Protein AF-A0AAN8X5I5-F1 (afdb_monomer)

Secondary structure (DSSP, 8-state):
--------EEEE-TT------------------------SSSSSSTTTGGGS----------PPP---PPPPPPTT-HHHHHHHHHHH-SEEEEEEE--STTSTTSEEEEEEE-BSS-TT---S--EE---TTSHHHHHHHH--EEEEEEEGGGSSHHHHTT--TTSTTS-EEEEEEEEEEPPTTSHHHHHHHHHHHHH-GGGGGS--

Radius of gyration: 23.52 Å; Cα contacts (8 Å, |Δi|>4): 278; chains: 1; bounding box: 62×66×48 Å

Organism: Halocaridina rubra (NCBI:txid373956)

Mean predicted aligned error: 13.43 Å

Sequence (208 aa):
MNKKEDIGYRILDPDSRPKGISMRMTGCHFAFICLLGTLCIAALAFTVYQSHLPHGGFCLRAVPPQVSWPDPPPHDQVAMMARYIVHTSDWASIATYSVSPRIEGFPFANILSLSDGPVEYSSGIPYMYLTPMDLTSHDLEKDPRVSLSLSEAQSDYCRKHNYDPMSPLCARVLLTGKIVKVEKDSEEEGFARNAVFSRHPEMKDWPA

Foldseek 3Di:
DDPPDFFKKWFDDPDDDDDDDDDDDDDDDDDDDDDDDDPDPPPPVPVPPPPDDPPPPPPPPPDPPDQDQDDADPVVPVVSNLQSQQAVDQKWWKWFQFPPPVRGRDTDIDMFGWFQAASVDGPSITIGGDDCPDRVNVRLVVPQWMKIKTWLVNPCVCVVVVHDRVDVVTPMDIDTGGMDGDDPPDPVSVRSCNRNCNSVVVVVVDDD

pLDDT: mean 79.35, std 24.26, range [28.84, 98.5]

InterPro domains:
  IPR012349 FMN-binding split barrel [G3DSA:2.30.110.10] (76-208)
  IPR055343 CREG-like, beta-barrel [PF13883] (73-207)

Nearest PDB structures (foldseek):
  1xhn-assembly2_C  TM=9.935E-01  e=3.498E-15  Homo sapiens
  2vpa-assembly1_A  TM=5.386E-01  e=2.537E-01  Deinococcus radiodurans
  2x1j-assembly1_A-2  TM=5.742E-01  e=4.649E-01  Deinococcus radiodurans
  2x1k-assembly1_A-2  TM=3.017E-01  e=2.537E-01  Deinococcus radiodurans
  6tek-assembly1_B  TM=3.319E-01  e=4.376E-01  Mycolicibacterium thermoresistibile

Solvent-accessible surface area (backbone atoms only — not comparable to full-atom values): 13204 Å² total; per-residue (Å²): 131,90,70,76,74,73,54,32,33,32,55,61,69,98,79,84,77,93,78,89,87,82,89,84,88,84,88,85,86,90,82,92,85,86,83,89,86,86,86,84,88,66,82,80,68,59,79,74,71,72,84,81,70,80,92,67,81,77,75,81,72,77,73,73,83,77,83,81,75,78,81,81,62,63,81,88,43,54,71,57,37,43,43,47,48,53,58,75,35,60,49,33,42,37,37,37,47,29,70,48,92,91,49,58,72,38,82,38,76,48,79,46,60,37,18,20,32,38,98,93,44,73,74,72,48,50,22,32,83,67,55,84,84,38,70,66,43,55,16,41,75,77,43,35,56,37,38,36,42,41,45,40,60,81,51,64,60,21,64,76,68,73,40,53,70,86,38,83,88,19,48,70,43,74,52,72,41,34,57,40,76,41,56,81,96,36,76,64,32,57,50,37,51,47,10,31,38,66,75,40,60,69,63,74,75,53,90,111

Structure (mmCIF, N/CA/C/O backbone):
data_AF-A0AAN8X5I5-F1
#
_entry.id   AF-A0AAN8X5I5-F1
#
loop_
_atom_site.group_PDB
_atom_site.id
_atom_site.type_symbol
_atom_site.label_atom_id
_atom_site.label_alt_id
_atom_site.label_comp_id
_atom_site.label_asym_id
_atom_site.label_entity_id
_atom_site.label_seq_id
_atom_site.pdbx_PDB_ins_code
_atom_site.Cartn_x
_atom_site.Cartn_y
_atom_site.Cartn_z
_atom_site.occupancy
_atom_site.B_iso_or_equiv
_atom_site.auth_seq_id
_atom_site.auth_comp_id
_atom_site.auth_asym_id
_atom_site.auth_atom_id
_atom_site.pdbx_PDB_model_num
ATOM 1 N N . MET A 1 1 ? -18.254 8.582 25.795 1.00 34.97 1 MET A N 1
ATOM 2 C CA . MET A 1 1 ? -18.145 7.198 25.288 1.00 34.97 1 MET A CA 1
ATOM 3 C C . MET A 1 1 ? -16.758 7.086 24.673 1.00 34.97 1 MET A C 1
ATOM 5 O O . MET A 1 1 ? -16.529 7.697 23.642 1.00 34.97 1 MET A O 1
ATOM 9 N N . ASN A 1 2 ? -15.803 6.480 25.384 1.00 32.34 2 ASN A N 1
ATOM 10 C CA . ASN A 1 2 ? -14.387 6.458 24.998 1.00 32.34 2 ASN A CA 1
ATOM 11 C C . ASN A 1 2 ? -14.185 5.563 23.766 1.00 32.34 2 ASN A C 1
ATOM 13 O O . ASN A 1 2 ? -14.076 4.348 23.914 1.00 32.34 2 ASN A O 1
ATOM 17 N N . LYS A 1 3 ? -14.134 6.147 22.565 1.00 38.03 3 LYS A N 1
ATOM 18 C CA . LYS A 1 3 ? -13.598 5.469 21.380 1.00 38.03 3 LYS A CA 1
ATOM 19 C C . LYS A 1 3 ? -12.077 5.604 21.432 1.00 38.03 3 LYS A C 1
ATOM 21 O O . LYS A 1 3 ? -11.529 6.629 21.065 1.00 38.03 3 LYS A O 1
ATOM 26 N N . LYS A 1 4 ? -11.406 4.602 21.999 1.00 37.62 4 LYS A N 1
ATOM 27 C CA . LYS A 1 4 ? -9.965 4.417 21.796 1.00 37.62 4 LYS A CA 1
ATOM 28 C C . LYS A 1 4 ? -9.802 3.635 20.497 1.00 37.62 4 LYS A C 1
ATOM 30 O O . LYS A 1 4 ? -10.167 2.462 20.459 1.00 37.62 4 LYS A O 1
ATOM 35 N N . GLU A 1 5 ? -9.301 4.309 19.475 1.00 46.75 5 GLU A N 1
ATOM 36 C CA . GLU A 1 5 ? -9.032 3.794 18.131 1.00 46.75 5 GLU A CA 1
ATOM 37 C C . GLU A 1 5 ? -8.191 2.518 18.095 1.00 46.75 5 GLU A C 1
ATOM 39 O O . GLU A 1 5 ? -7.436 2.229 19.028 1.00 46.75 5 GLU A O 1
ATOM 44 N N . ASP A 1 6 ? -8.306 1.790 16.985 1.00 44.16 6 ASP A N 1
ATOM 45 C CA . ASP A 1 6 ? -7.464 0.656 16.612 1.00 44.16 6 ASP A CA 1
ATOM 46 C C . ASP A 1 6 ? -6.516 1.128 15.505 1.00 44.16 6 ASP A C 1
ATOM 48 O O . ASP A 1 6 ? -6.961 1.479 14.412 1.00 44.16 6 ASP A O 1
ATOM 52 N N . ILE A 1 7 ? -5.218 1.191 15.794 1.00 48.22 7 ILE A N 1
ATOM 53 C CA . ILE A 1 7 ? -4.232 1.762 14.881 1.00 48.22 7 ILE A CA 1
ATOM 54 C C . ILE A 1 7 ? -3.444 0.646 14.224 1.00 48.22 7 ILE A C 1
ATOM 56 O O . ILE A 1 7 ? -2.884 -0.200 14.906 1.00 48.22 7 ILE A O 1
ATOM 60 N N . GLY A 1 8 ? -3.376 0.705 12.894 1.00 52.72 8 GLY A N 1
ATOM 61 C CA . GLY A 1 8 ? -2.591 -0.184 12.054 1.00 52.72 8 GLY A CA 1
ATOM 62 C C . GLY A 1 8 ? -3.384 -1.413 11.644 1.00 52.72 8 GLY A C 1
ATOM 63 O O . GLY A 1 8 ? -3.827 -2.200 12.470 1.00 52.72 8 GLY A O 1
ATOM 64 N N . TYR A 1 9 ? -3.545 -1.601 10.345 1.00 59.91 9 TYR A N 1
ATOM 65 C CA . TYR A 1 9 ? -3.921 -2.887 9.780 1.00 59.91 9 TYR A CA 1
ATOM 66 C C . TYR A 1 9 ? -2.785 -3.353 8.882 1.00 59.91 9 TYR A C 1
ATOM 68 O O . TYR A 1 9 ? -2.220 -2.534 8.158 1.00 59.91 9 TYR A O 1
ATOM 76 N N . ARG A 1 10 ? -2.454 -4.643 8.918 1.00 67.06 10 ARG A N 1
ATOM 77 C CA . ARG A 1 10 ? -1.440 -5.244 8.041 1.00 67.06 10 ARG A CA 1
ATOM 78 C C . ARG A 1 10 ? -1.972 -6.469 7.331 1.00 67.06 10 ARG A C 1
ATOM 80 O O . ARG A 1 10 ? -2.849 -7.155 7.856 1.00 67.06 10 ARG A O 1
ATOM 87 N N . ILE A 1 11 ? -1.382 -6.793 6.188 1.00 64.75 11 ILE A N 1
ATOM 88 C CA . ILE A 1 11 ? -1.577 -8.105 5.573 1.00 64.75 11 ILE A CA 1
ATOM 89 C C . ILE A 1 11 ? -0.647 -9.110 6.246 1.00 64.75 11 ILE A C 1
ATOM 91 O O . ILE A 1 11 ? 0.563 -8.899 6.303 1.00 64.75 11 ILE A O 1
ATOM 95 N N . LEU A 1 12 ? -1.206 -10.215 6.738 1.00 42.34 12 LEU A N 1
ATOM 96 C CA . LEU A 1 12 ? -0.398 -11.366 7.132 1.00 42.34 12 LEU A CA 1
ATOM 97 C C . LEU A 1 12 ? 0.060 -12.123 5.883 1.00 42.34 12 LEU A C 1
ATOM 99 O O . LEU A 1 12 ? -0.757 -12.734 5.193 1.00 42.34 12 LEU A O 1
ATOM 103 N N . ASP A 1 13 ? 1.366 -12.095 5.632 1.00 42.03 13 ASP A N 1
ATOM 104 C CA . ASP A 1 13 ? 2.043 -13.026 4.732 1.00 42.03 13 ASP A CA 1
ATOM 105 C C . ASP A 1 13 ? 2.379 -14.313 5.513 1.00 42.03 13 ASP A C 1
ATOM 107 O O . ASP A 1 13 ? 3.047 -14.228 6.551 1.00 42.03 13 ASP A O 1
ATOM 111 N N . PRO A 1 14 ? 1.922 -15.500 5.079 1.00 41.38 14 PRO A N 1
ATOM 112 C CA . PRO A 1 14 ? 2.216 -16.757 5.759 1.00 41.38 14 PRO A CA 1
ATOM 113 C C . PRO A 1 14 ? 3.701 -17.179 5.771 1.00 41.38 14 PRO A C 1
ATOM 115 O O . PRO A 1 14 ? 3.997 -18.145 6.473 1.00 41.38 14 PRO A O 1
ATOM 118 N N . ASP A 1 15 ? 4.626 -16.507 5.063 1.00 47.53 15 ASP A N 1
ATOM 119 C CA . ASP A 1 15 ? 5.980 -17.060 4.826 1.00 47.53 15 ASP A CA 1
ATOM 120 C C . ASP A 1 15 ? 7.195 -16.159 5.180 1.00 47.53 15 ASP A C 1
ATOM 122 O O . ASP A 1 15 ? 8.336 -16.451 4.808 1.00 47.53 15 ASP A O 1
ATOM 126 N N . SER A 1 16 ? 7.028 -15.062 5.931 1.00 43.56 16 SER A N 1
ATOM 127 C CA . SER A 1 16 ? 8.134 -14.102 6.144 1.00 43.56 16 SER A CA 1
ATOM 128 C C . SER A 1 16 ? 9.018 -14.381 7.385 1.00 43.56 16 SER A C 1
ATOM 130 O O . SER A 1 16 ? 8.584 -14.328 8.534 1.00 43.56 16 SER A O 1
ATOM 132 N N . ARG A 1 17 ? 10.321 -14.642 7.156 1.00 34.78 17 ARG A N 1
ATOM 133 C CA . ARG A 1 17 ? 11.405 -14.640 8.169 1.00 34.78 17 ARG A CA 1
ATOM 134 C C . ARG A 1 17 ? 12.327 -13.423 7.974 1.00 34.78 17 ARG A C 1
ATOM 136 O O . ARG A 1 17 ? 12.733 -13.175 6.838 1.00 34.78 17 ARG A O 1
ATOM 143 N N . PRO A 1 18 ? 12.739 -12.706 9.038 1.00 35.38 18 PRO A N 1
ATOM 144 C CA . PRO A 1 18 ? 13.529 -11.486 8.904 1.00 35.38 18 PRO A CA 1
ATOM 145 C C . PRO A 1 18 ? 15.023 -11.783 8.720 1.00 35.38 18 PRO A C 1
ATOM 147 O O . PRO A 1 18 ? 15.621 -12.562 9.466 1.00 35.38 18 PRO A O 1
ATOM 150 N N . LYS A 1 19 ? 15.653 -11.111 7.753 1.00 39.62 19 LYS A N 1
ATOM 151 C CA . LYS A 1 19 ? 17.113 -10.974 7.670 1.00 39.62 19 LYS A CA 1
ATOM 152 C C . LYS A 1 19 ? 17.459 -9.499 7.510 1.00 39.62 19 LYS A C 1
ATOM 154 O O . LYS A 1 19 ? 17.034 -8.866 6.551 1.00 39.62 19 LYS A O 1
ATOM 159 N N . GLY A 1 20 ? 18.203 -8.976 8.482 1.00 34.09 20 GLY A N 1
ATOM 160 C CA . GLY A 1 20 ? 18.834 -7.662 8.410 1.00 34.09 20 GLY A CA 1
ATOM 161 C C . GLY A 1 20 ? 20.138 -7.693 7.613 1.00 34.09 20 GLY A C 1
ATOM 162 O O . GLY A 1 20 ? 20.550 -8.766 7.177 1.00 34.09 20 GLY A O 1
ATOM 163 N N . ILE A 1 21 ? 20.737 -6.501 7.474 1.00 35.62 21 ILE A N 1
ATOM 164 C CA . ILE A 1 21 ? 22.052 -6.085 6.915 1.00 35.62 21 ILE A CA 1
ATOM 165 C C . ILE A 1 21 ? 21.757 -4.832 6.064 1.00 35.62 21 ILE A C 1
ATOM 167 O O . ILE A 1 21 ? 20.734 -4.797 5.396 1.00 35.62 21 ILE A O 1
ATOM 171 N N . SER A 1 22 ? 22.562 -3.779 5.924 1.00 28.84 22 SER A N 1
ATOM 172 C CA . SER A 1 22 ? 23.727 -3.166 6.577 1.00 28.84 22 SER A CA 1
ATOM 173 C C . SER A 1 22 ? 24.100 -2.003 5.640 1.00 28.84 22 SER A C 1
ATOM 175 O O . SER A 1 22 ? 24.080 -2.142 4.420 1.00 28.84 22 SER A O 1
ATOM 177 N N . MET A 1 23 ? 24.437 -0.870 6.240 1.00 32.12 23 MET A N 1
ATOM 178 C CA . MET A 1 23 ? 24.760 0.451 5.686 1.00 32.12 23 MET A CA 1
ATOM 179 C C . MET A 1 23 ? 25.976 0.487 4.734 1.00 32.12 23 MET A C 1
ATOM 181 O O . MET A 1 23 ? 26.961 -0.208 4.988 1.00 32.12 23 MET A O 1
ATOM 185 N N . ARG A 1 24 ? 25.998 1.422 3.762 1.00 30.16 24 ARG A N 1
ATOM 186 C CA . ARG A 1 24 ? 27.196 2.253 3.489 1.00 30.16 24 ARG A CA 1
ATOM 187 C C . ARG A 1 24 ? 26.934 3.501 2.635 1.00 30.16 24 ARG A C 1
ATOM 189 O O . ARG A 1 24 ? 26.364 3.433 1.558 1.00 30.16 24 ARG A O 1
ATOM 196 N N . MET A 1 25 ? 27.442 4.623 3.147 1.00 37.44 25 MET A N 1
ATOM 197 C CA . MET A 1 25 ? 27.551 5.941 2.515 1.00 37.44 25 MET A CA 1
ATOM 198 C C . MET A 1 25 ? 28.707 5.996 1.508 1.00 37.44 25 MET A C 1
ATOM 200 O O . MET A 1 25 ? 29.727 5.331 1.705 1.00 37.44 25 MET A O 1
ATOM 204 N N . THR A 1 26 ? 28.633 6.887 0.516 1.00 31.97 26 THR A N 1
ATOM 205 C CA . THR A 1 26 ? 29.823 7.544 -0.063 1.00 31.97 26 THR A CA 1
ATOM 206 C C . THR A 1 26 ? 29.426 8.835 -0.783 1.00 31.97 26 THR A C 1
ATOM 208 O O . THR A 1 26 ? 28.511 8.836 -1.597 1.00 31.97 26 THR A O 1
ATOM 211 N N . GLY A 1 27 ? 30.095 9.942 -0.449 1.00 34.72 27 GLY A N 1
ATOM 212 C CA . GLY A 1 27 ? 29.983 11.222 -1.154 1.00 34.72 27 GLY A CA 1
ATOM 213 C C . GLY A 1 27 ? 31.014 11.356 -2.278 1.00 34.72 27 GLY A C 1
ATOM 214 O O . GLY A 1 27 ? 31.960 10.573 -2.349 1.00 34.72 27 GLY A O 1
ATOM 215 N N . CYS A 1 28 ? 30.870 12.385 -3.118 1.00 31.86 28 CYS A N 1
ATOM 216 C CA . CYS A 1 28 ? 31.943 12.859 -3.992 1.00 31.86 28 CYS A CA 1
ATOM 217 C C . CYS A 1 28 ? 31.826 14.373 -4.243 1.00 31.86 28 CYS A C 1
ATOM 219 O O . CYS A 1 28 ? 30.738 14.903 -4.450 1.00 31.86 28 CYS A O 1
ATOM 221 N N . HIS A 1 29 ? 32.977 15.044 -4.175 1.00 32.38 29 HIS A N 1
ATOM 222 C CA . HIS A 1 29 ? 33.229 16.479 -4.353 1.00 32.38 29 HIS A CA 1
ATOM 223 C C . HIS A 1 29 ? 33.626 16.825 -5.810 1.00 32.38 29 HIS A C 1
ATOM 225 O O . HIS A 1 29 ? 33.940 15.919 -6.577 1.00 32.38 29 HIS A O 1
ATOM 231 N N . PHE A 1 30 ? 33.764 18.144 -6.065 1.00 33.09 30 PHE A N 1
ATOM 232 C CA . PHE A 1 30 ? 34.390 18.889 -7.193 1.00 33.09 30 PHE A CA 1
ATOM 233 C C . PHE A 1 30 ? 33.450 19.316 -8.345 1.00 33.09 30 PHE A C 1
ATOM 235 O O . PHE A 1 30 ? 32.606 18.537 -8.750 1.00 33.09 30 PHE A O 1
ATOM 242 N N . ALA A 1 31 ? 33.551 20.484 -9.006 1.00 35.19 31 ALA A N 1
ATOM 243 C CA . ALA A 1 31 ? 34.195 21.793 -8.789 1.00 35.19 31 ALA A CA 1
ATOM 244 C C . ALA A 1 31 ? 33.909 22.724 -10.011 1.00 35.19 31 ALA A C 1
ATOM 246 O O . ALA A 1 31 ? 33.831 22.238 -11.130 1.00 35.19 31 ALA A O 1
ATOM 247 N N . PHE A 1 32 ? 33.882 24.048 -9.768 1.00 32.50 32 PHE A N 1
ATOM 248 C CA . PHE A 1 32 ? 34.433 25.166 -10.582 1.00 32.50 32 PHE A CA 1
ATOM 249 C C . PHE A 1 32 ? 33.801 25.682 -11.922 1.00 32.50 32 PHE A C 1
ATOM 251 O O . PHE A 1 32 ? 33.812 25.010 -12.943 1.00 32.50 32 PHE A O 1
ATOM 258 N N . ILE A 1 33 ? 33.482 26.999 -11.897 1.00 39.56 33 ILE A N 1
ATOM 259 C CA . ILE A 1 33 ? 33.787 28.110 -12.858 1.00 39.56 33 ILE A CA 1
ATOM 260 C C . ILE A 1 33 ? 32.638 28.831 -13.596 1.00 39.56 33 ILE A C 1
ATOM 262 O O . ILE A 1 33 ? 31.914 28.271 -14.406 1.00 39.56 33 ILE A O 1
ATOM 266 N N . CYS A 1 34 ? 32.619 30.144 -13.308 1.00 35.62 34 CYS A N 1
ATOM 267 C CA . CYS A 1 34 ? 32.244 31.352 -14.057 1.00 35.62 34 CYS A CA 1
ATOM 268 C C . CYS A 1 34 ? 31.518 31.250 -15.402 1.00 35.62 34 CYS A C 1
ATOM 270 O O . CYS A 1 34 ? 32.018 30.633 -16.333 1.00 35.62 34 CYS A O 1
ATOM 272 N N . LEU A 1 35 ? 30.543 32.151 -15.576 1.00 41.00 35 LEU A N 1
ATOM 273 C CA . LEU A 1 35 ? 30.584 33.155 -16.648 1.00 41.00 35 LEU A CA 1
ATOM 274 C C . LEU A 1 35 ? 29.715 34.369 -16.274 1.00 41.00 35 LEU A C 1
ATOM 276 O O . LEU A 1 35 ? 28.494 34.298 -16.184 1.00 41.00 35 LEU A O 1
ATOM 280 N N . LEU A 1 36 ? 30.395 35.489 -16.019 1.00 45.47 36 LEU A N 1
ATOM 281 C CA . LEU A 1 36 ? 29.833 36.835 -15.974 1.00 45.47 36 LEU A CA 1
ATOM 282 C C . LEU A 1 36 ? 29.593 37.306 -17.408 1.00 45.47 36 LEU A C 1
ATOM 284 O O . LEU A 1 36 ? 30.509 37.242 -18.225 1.00 45.47 36 LEU A O 1
ATOM 288 N N . GLY A 1 37 ? 28.419 37.873 -17.676 1.00 48.25 37 GLY A N 1
ATOM 289 C CA . GLY A 1 37 ? 28.253 38.771 -18.816 1.00 48.25 37 GLY A CA 1
ATOM 290 C C . GLY A 1 37 ? 26.900 38.697 -19.495 1.00 48.25 37 GLY A C 1
ATOM 291 O O . GLY A 1 37 ? 26.831 38.155 -20.581 1.00 48.25 37 GLY A O 1
ATOM 292 N N . THR A 1 38 ? 25.871 39.312 -18.905 1.00 57.97 38 THR A N 1
ATOM 293 C CA . THR A 1 38 ? 24.740 39.926 -19.638 1.00 57.97 38 THR A CA 1
ATOM 294 C C . THR A 1 38 ? 23.923 40.812 -18.687 1.00 57.97 38 THR A C 1
ATOM 296 O O . THR A 1 38 ? 22.752 40.563 -18.414 1.00 57.97 38 THR A O 1
ATOM 299 N N . LEU A 1 39 ? 24.541 41.866 -18.153 1.00 54.00 39 LEU A N 1
ATOM 300 C CA . LEU A 1 39 ? 23.819 43.028 -17.627 1.00 54.00 39 LEU A CA 1
ATOM 301 C C . LEU A 1 39 ? 23.965 44.138 -18.669 1.00 54.00 39 LEU A C 1
ATOM 303 O O . LEU A 1 39 ? 25.081 44.609 -18.845 1.00 54.00 39 LEU A O 1
ATOM 307 N N . CYS A 1 40 ? 22.878 44.485 -19.380 1.00 47.88 40 CYS A N 1
ATOM 308 C CA . CYS A 1 40 ? 22.570 45.867 -19.812 1.00 47.88 40 CYS A CA 1
ATOM 309 C C . CYS A 1 40 ? 21.390 46.047 -20.796 1.00 47.88 40 CYS A C 1
ATOM 311 O O . CYS A 1 40 ? 21.073 47.192 -21.091 1.00 47.88 40 CYS A O 1
ATOM 313 N N . ILE A 1 41 ? 20.686 45.016 -21.296 1.00 51.62 41 ILE A N 1
ATOM 314 C CA . ILE A 1 41 ? 19.629 45.239 -22.327 1.00 51.62 41 ILE A CA 1
ATOM 315 C C . ILE A 1 41 ? 18.262 44.609 -21.989 1.00 51.62 41 ILE A C 1
ATOM 317 O O . ILE A 1 41 ? 17.510 44.219 -22.871 1.00 51.62 41 ILE A O 1
ATOM 321 N N . ALA A 1 42 ? 17.889 44.522 -20.710 1.00 48.91 42 ALA A N 1
ATOM 322 C CA . ALA A 1 42 ? 16.537 44.081 -20.317 1.00 48.91 42 ALA A CA 1
ATOM 323 C C . ALA A 1 42 ? 15.826 45.029 -19.333 1.00 48.91 42 ALA A C 1
ATOM 325 O O . ALA A 1 42 ? 14.741 44.723 -18.851 1.00 48.91 42 ALA A O 1
ATOM 326 N N . ALA A 1 43 ? 16.404 46.201 -19.044 1.00 52.56 43 ALA A N 1
ATOM 327 C CA . ALA A 1 43 ? 15.853 47.137 -18.060 1.00 52.56 43 ALA A CA 1
ATOM 328 C C . ALA A 1 43 ? 14.735 48.053 -18.602 1.00 52.56 43 ALA A C 1
ATOM 330 O O . ALA A 1 43 ? 14.085 48.734 -17.818 1.00 52.56 43 ALA A O 1
ATOM 331 N N . LEU A 1 44 ? 14.476 48.071 -19.916 1.00 51.00 44 LEU A N 1
ATOM 332 C CA . LEU A 1 44 ? 13.481 48.978 -20.518 1.00 51.00 44 LEU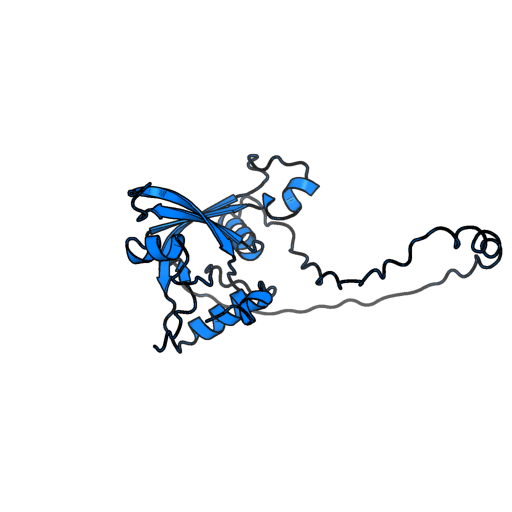 A CA 1
ATOM 333 C C . LEU A 1 44 ? 12.211 48.289 -21.036 1.00 51.00 44 LEU A C 1
ATOM 335 O O . LEU A 1 44 ? 11.253 48.974 -21.371 1.00 51.00 44 LEU A O 1
ATOM 339 N N . ALA A 1 45 ? 12.155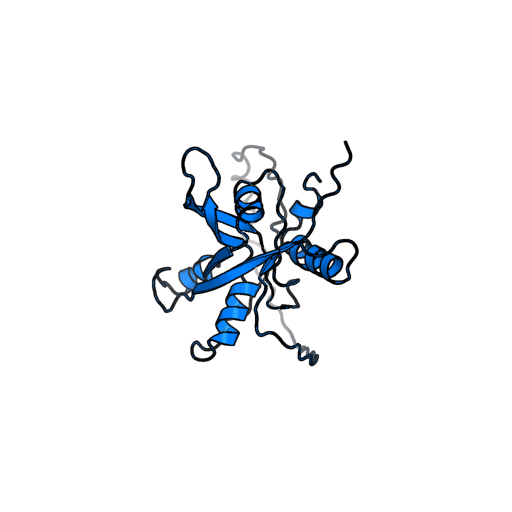 46.955 -21.045 1.00 50.34 45 ALA A N 1
ATOM 340 C CA . ALA A 1 45 ? 10.926 46.221 -21.369 1.00 50.34 45 ALA A CA 1
ATOM 341 C C . ALA A 1 45 ? 10.094 45.857 -20.121 1.00 50.34 45 ALA A C 1
ATOM 343 O O . ALA A 1 45 ? 8.943 45.447 -20.245 1.00 50.34 45 ALA A O 1
ATOM 344 N N . PHE A 1 46 ? 10.652 46.022 -18.915 1.00 48.62 46 PHE A N 1
ATOM 345 C CA . PHE A 1 46 ? 10.000 45.604 -17.670 1.00 48.62 46 PHE A CA 1
ATOM 346 C C . PHE A 1 46 ? 8.969 46.617 -17.139 1.00 48.62 46 PHE A C 1
ATOM 348 O O . PHE A 1 46 ? 8.072 46.246 -16.391 1.00 48.62 46 PHE A O 1
ATOM 355 N N . THR A 1 47 ? 9.042 47.889 -17.541 1.00 49.00 47 THR A N 1
ATOM 356 C CA . THR A 1 47 ? 8.190 48.948 -16.970 1.00 49.00 47 THR A CA 1
ATOM 357 C C . THR A 1 47 ? 6.816 49.088 -17.625 1.00 49.00 47 THR A C 1
ATOM 359 O O . THR A 1 47 ? 5.960 49.769 -17.069 1.00 49.00 47 THR A O 1
ATOM 362 N N . VAL A 1 48 ? 6.562 48.442 -18.768 1.00 47.97 48 VAL A N 1
ATOM 363 C CA . VAL A 1 48 ? 5.281 48.594 -19.490 1.00 47.97 48 VAL A CA 1
ATOM 364 C C . VAL A 1 48 ? 4.340 47.399 -19.295 1.00 47.97 48 VAL A C 1
ATOM 366 O O . VAL A 1 48 ? 3.129 47.562 -19.387 1.00 47.97 48 VAL A O 1
ATOM 369 N N . TYR A 1 49 ? 4.846 46.211 -18.946 1.00 43.75 49 TYR A N 1
ATOM 370 C CA . TYR A 1 49 ? 3.995 45.020 -18.789 1.00 43.75 49 TYR A CA 1
ATOM 371 C C . TYR A 1 49 ? 3.311 44.909 -17.410 1.00 43.75 49 TYR A C 1
ATOM 373 O O . TYR A 1 49 ? 2.465 44.047 -17.189 1.00 43.75 49 TYR A O 1
ATOM 381 N N . GLN A 1 50 ? 3.658 45.775 -16.456 1.00 49.12 50 GLN A N 1
ATOM 382 C CA . GLN A 1 50 ? 3.286 45.592 -15.050 1.00 49.12 50 GLN A CA 1
ATOM 383 C C . GLN A 1 50 ? 1.909 46.157 -14.656 1.00 49.12 50 GLN A C 1
ATOM 385 O O . GLN A 1 50 ? 1.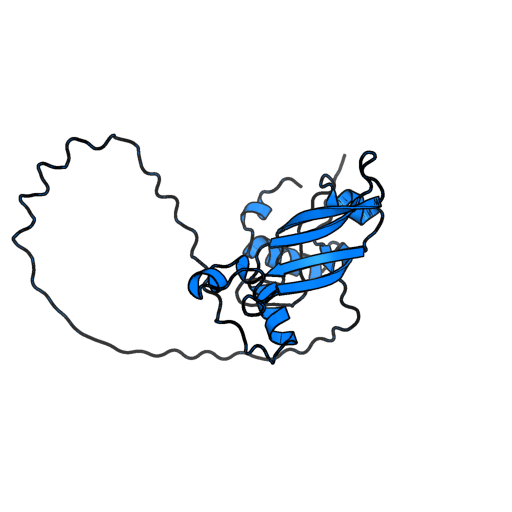535 46.082 -13.489 1.00 49.12 50 GLN A O 1
ATOM 390 N N . SER A 1 51 ? 1.130 46.701 -15.593 1.00 44.12 51 SER A N 1
ATOM 391 C CA . SER A 1 51 ? -0.150 47.349 -15.276 1.00 44.12 51 SER A CA 1
ATOM 392 C C . SER A 1 51 ? -1.392 46.458 -15.422 1.00 44.12 51 SER A C 1
ATOM 394 O O . SER A 1 51 ? -2.476 46.912 -15.058 1.00 44.12 51 SER A O 1
ATOM 396 N N . HIS A 1 52 ? -1.290 45.206 -15.891 1.00 51.62 52 HIS A N 1
ATOM 397 C CA . HIS A 1 52 ? -2.453 44.320 -16.115 1.00 51.62 52 HIS A CA 1
ATOM 398 C C . HIS A 1 52 ? -2.301 42.909 -15.516 1.00 51.62 52 HIS A C 1
ATOM 400 O O . HIS A 1 52 ? -2.610 41.911 -16.164 1.00 51.62 52 HIS A O 1
ATOM 406 N N . LEU A 1 53 ? -1.873 42.801 -14.255 1.00 50.41 53 LEU A N 1
ATOM 407 C CA . LEU A 1 53 ? -2.057 41.565 -13.487 1.00 50.41 53 LEU A CA 1
ATOM 408 C C . LEU A 1 53 ? -2.944 41.846 -12.267 1.00 50.41 53 LEU A C 1
ATOM 410 O O . LEU A 1 53 ? -2.596 42.706 -11.454 1.00 50.41 53 LEU A O 1
ATOM 414 N N . PRO A 1 54 ? -4.101 41.170 -12.131 1.00 46.25 54 PRO A N 1
ATOM 415 C CA . PRO A 1 54 ? -4.974 41.354 -10.982 1.00 46.25 54 PRO A CA 1
ATOM 416 C C . PRO A 1 54 ? -4.229 40.960 -9.703 1.00 46.25 54 PRO A C 1
ATOM 418 O O . PRO A 1 54 ? -3.512 39.960 -9.673 1.00 46.25 54 PRO A O 1
ATOM 421 N N . HIS A 1 55 ? -4.415 41.747 -8.644 1.00 47.91 55 HIS A N 1
ATOM 422 C CA . HIS A 1 55 ? -3.878 41.526 -7.299 1.00 47.91 55 HIS A CA 1
ATOM 423 C C . HIS A 1 55 ? -4.526 40.313 -6.604 1.00 47.91 55 HIS A C 1
ATOM 425 O O . HIS A 1 55 ? -5.114 40.425 -5.532 1.00 47.91 55 HIS A O 1
ATOM 431 N N . GLY A 1 56 ? -4.432 39.137 -7.219 1.00 46.91 56 GLY A N 1
ATOM 432 C CA . GLY A 1 56 ? -4.616 37.866 -6.540 1.00 46.91 56 GLY A CA 1
ATOM 433 C C . GLY A 1 56 ? -3.285 37.482 -5.915 1.00 46.91 56 GLY A C 1
ATOM 434 O O . GLY A 1 56 ? -2.361 37.099 -6.629 1.00 46.91 56 GLY A O 1
ATOM 435 N N . GLY A 1 57 ? -3.166 37.616 -4.594 1.00 45.50 57 GLY A N 1
ATOM 436 C CA . GLY A 1 57 ? -2.024 37.085 -3.860 1.00 45.50 57 GLY A CA 1
ATOM 437 C C . GLY A 1 57 ? -1.883 35.594 -4.151 1.00 45.50 57 GLY A C 1
ATOM 438 O O . GLY A 1 57 ? -2.675 34.786 -3.671 1.00 45.50 57 GLY A O 1
ATOM 439 N N . PHE A 1 58 ? -0.885 35.226 -4.954 1.00 48.91 58 PHE A N 1
ATOM 440 C CA . PHE A 1 58 ? -0.455 33.842 -5.083 1.00 48.91 58 PHE A CA 1
ATOM 441 C C . PHE A 1 58 ? 0.156 33.447 -3.742 1.00 48.91 58 PHE A C 1
ATOM 443 O O . PHE A 1 58 ? 1.312 33.749 -3.447 1.00 48.91 58 PHE A O 1
ATOM 450 N N . CYS A 1 59 ? -0.640 32.790 -2.902 1.00 52.25 59 CYS A N 1
ATOM 451 C CA . CYS A 1 59 ? -0.103 32.024 -1.794 1.00 52.25 59 CYS A CA 1
ATOM 452 C C . CYS A 1 59 ? 0.750 30.920 -2.435 1.00 52.25 59 CYS A C 1
ATOM 454 O O . CYS A 1 59 ? 0.206 29.945 -2.955 1.00 52.25 59 CYS A O 1
ATOM 456 N N . LEU A 1 60 ? 2.074 31.098 -2.469 1.00 49.78 60 LEU A N 1
ATOM 457 C CA . LEU A 1 60 ? 3.015 30.033 -2.805 1.00 49.78 60 LEU A CA 1
ATOM 458 C C . LEU A 1 60 ? 2.833 28.939 -1.748 1.00 49.78 60 LEU A C 1
ATOM 460 O O . LEU A 1 60 ? 3.470 28.958 -0.698 1.00 49.78 60 LEU A O 1
ATOM 464 N N . ARG A 1 61 ? 1.915 27.998 -1.991 1.00 54.09 61 ARG A N 1
ATOM 465 C CA . ARG A 1 61 ? 1.940 26.718 -1.292 1.00 54.09 61 ARG A CA 1
ATOM 466 C C . ARG A 1 61 ? 3.275 26.089 -1.661 1.00 54.09 61 ARG A C 1
ATOM 468 O O . ARG A 1 61 ? 3.519 25.822 -2.835 1.00 54.09 61 ARG A O 1
ATOM 475 N N . ALA A 1 62 ? 4.145 25.916 -0.670 1.00 52.44 62 ALA A N 1
ATOM 476 C CA . ALA A 1 62 ? 5.340 25.109 -0.830 1.00 52.44 62 ALA A CA 1
ATOM 477 C C . ALA A 1 62 ? 4.895 23.741 -1.360 1.00 52.44 62 ALA A C 1
ATOM 479 O O . ALA A 1 62 ? 4.128 23.039 -0.699 1.00 52.44 62 ALA A O 1
ATOM 480 N N . VAL A 1 63 ? 5.305 23.404 -2.584 1.00 51.81 63 VAL A N 1
ATOM 481 C CA . VAL A 1 63 ? 5.123 22.052 -3.111 1.00 51.81 63 VAL A CA 1
ATOM 482 C C . VAL A 1 63 ? 5.958 21.153 -2.201 1.00 51.81 63 VAL A C 1
ATOM 484 O O . VAL A 1 63 ? 7.150 21.436 -2.038 1.00 51.81 63 VAL A O 1
ATOM 487 N N . PRO A 1 64 ? 5.365 20.135 -1.551 1.00 57.38 64 PRO A N 1
ATOM 488 C CA . PRO A 1 64 ? 6.139 19.234 -0.715 1.00 57.38 64 PRO A CA 1
ATOM 489 C C . PRO A 1 64 ? 7.276 18.633 -1.554 1.00 57.38 64 PRO A C 1
ATOM 491 O O . PRO A 1 64 ? 7.077 18.393 -2.755 1.00 57.38 64 PRO A O 1
ATOM 494 N N . PRO A 1 65 ? 8.470 18.439 -0.962 1.00 58.38 65 PRO A N 1
ATOM 495 C CA . PRO A 1 65 ? 9.608 17.881 -1.677 1.00 58.38 65 PRO A CA 1
ATOM 496 C C . PRO A 1 65 ? 9.178 16.577 -2.348 1.00 58.38 65 PRO A C 1
ATOM 498 O O . PRO A 1 65 ? 8.666 15.670 -1.696 1.00 58.38 65 PRO A O 1
ATOM 501 N N . GLN A 1 66 ? 9.319 16.525 -3.672 1.00 63.19 66 GLN A N 1
ATOM 502 C CA . GLN A 1 66 ? 8.981 15.340 -4.448 1.00 63.19 66 GLN A CA 1
ATOM 503 C C . GLN A 1 66 ? 9.990 14.252 -4.083 1.00 63.19 66 GLN A C 1
ATOM 505 O O . GLN A 1 66 ? 11.186 14.415 -4.326 1.00 63.19 66 GLN A O 1
ATOM 510 N N . VAL A 1 67 ? 9.518 13.168 -3.469 1.00 77.06 67 VAL A N 1
ATOM 511 C CA . VAL A 1 67 ? 10.352 11.998 -3.190 1.00 77.06 67 VAL A CA 1
ATOM 512 C C . VAL A 1 67 ? 10.696 11.347 -4.527 1.00 77.06 67 VAL A C 1
ATOM 514 O O . VAL A 1 67 ? 9.809 10.909 -5.258 1.00 77.06 67 VAL A O 1
ATOM 517 N N . SER A 1 68 ? 11.982 11.324 -4.877 1.00 84.19 68 SER A N 1
ATOM 518 C CA . SER A 1 68 ? 12.466 10.631 -6.071 1.00 84.19 68 SER A CA 1
ATOM 519 C C . SER A 1 68 ? 12.744 9.170 -5.734 1.00 84.19 68 SER A C 1
ATOM 521 O O . SER A 1 68 ? 13.712 8.870 -5.033 1.00 84.19 68 SER A O 1
ATOM 523 N N . TRP A 1 69 ? 11.908 8.270 -6.238 1.00 90.38 69 TRP A N 1
ATOM 524 C CA . TRP A 1 69 ? 12.133 6.831 -6.128 1.00 90.38 69 TRP A CA 1
ATOM 525 C C . TRP A 1 69 ? 13.254 6.369 -7.070 1.00 90.38 69 TRP A C 1
ATOM 527 O O . TRP A 1 69 ? 13.454 6.990 -8.118 1.00 90.38 69 TRP A O 1
ATOM 537 N N . PRO A 1 70 ? 13.994 5.298 -6.722 1.00 91.75 70 PRO A N 1
ATOM 538 C CA . PRO A 1 70 ? 14.952 4.697 -7.643 1.00 91.75 70 PRO A CA 1
ATOM 539 C C . PRO A 1 70 ? 14.235 4.105 -8.863 1.00 91.75 70 PRO A C 1
ATOM 541 O O . PRO A 1 70 ? 13.024 3.868 -8.830 1.00 91.75 70 PRO A O 1
ATOM 544 N N . ASP A 1 71 ? 14.986 3.838 -9.930 1.00 92.25 71 ASP A N 1
ATOM 545 C CA . ASP A 1 71 ? 14.448 3.102 -11.074 1.00 92.25 71 ASP A CA 1
ATOM 546 C C . ASP A 1 71 ? 14.029 1.678 -10.656 1.00 92.25 71 ASP A C 1
ATOM 548 O O . ASP A 1 71 ? 14.642 1.100 -9.745 1.00 92.25 71 ASP A O 1
ATOM 552 N N . PRO A 1 72 ? 13.003 1.095 -11.303 1.00 94.88 72 PRO A N 1
ATOM 553 C CA . PRO A 1 72 ? 12.543 -0.246 -10.975 1.00 94.88 72 PRO A CA 1
ATOM 554 C C . PRO A 1 72 ? 13.649 -1.294 -11.164 1.00 94.88 72 PRO A C 1
ATOM 556 O O . PRO A 1 72 ? 14.484 -1.168 -12.068 1.00 94.88 72 PRO A O 1
ATOM 559 N N . PRO A 1 73 ? 13.665 -2.360 -10.344 1.00 95.81 73 PRO A N 1
ATOM 560 C CA . PRO A 1 73 ? 14.629 -3.442 -10.498 1.00 95.81 73 PRO A CA 1
ATOM 561 C C . PRO A 1 73 ? 14.418 -4.201 -11.823 1.00 95.81 73 PRO A C 1
ATOM 563 O O . PRO A 1 73 ? 13.364 -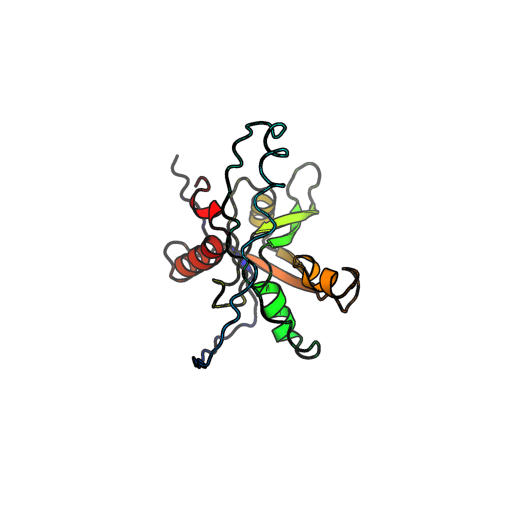4.093 -12.452 1.00 95.81 73 PRO A O 1
ATOM 566 N N . PRO A 1 74 ? 15.391 -5.026 -12.249 1.00 95.31 74 PRO A N 1
ATOM 567 C CA . PRO A 1 74 ? 15.218 -5.922 -13.388 1.00 95.31 74 PRO A CA 1
ATOM 568 C C . PRO A 1 74 ? 13.947 -6.783 -13.278 1.00 95.31 74 PRO A C 1
ATOM 570 O O . PRO A 1 74 ? 13.624 -7.313 -12.216 1.00 95.31 74 PRO A O 1
ATOM 573 N N . HIS A 1 75 ? 13.215 -6.931 -14.385 1.00 90.38 75 HIS A N 1
ATOM 574 C CA . HIS A 1 75 ? 11.897 -7.585 -14.410 1.00 90.38 75 HIS A CA 1
ATOM 575 C C . HIS A 1 75 ? 11.934 -9.089 -14.077 1.00 90.38 75 HIS A C 1
ATOM 577 O O . HIS A 1 75 ? 10.920 -9.660 -13.679 1.00 90.38 75 HIS A O 1
ATOM 583 N N . ASP A 1 76 ? 13.091 -9.735 -14.227 1.00 93.56 76 ASP A N 1
ATOM 584 C CA . ASP A 1 76 ? 13.334 -11.122 -13.826 1.00 93.56 76 ASP A CA 1
ATOM 585 C C . ASP A 1 76 ? 13.423 -11.281 -12.296 1.00 93.56 76 ASP A C 1
ATOM 587 O O . ASP A 1 76 ? 13.180 -12.364 -11.758 1.00 93.56 76 ASP A O 1
ATOM 591 N N . GLN A 1 77 ? 13.679 -10.192 -11.566 1.00 96.44 77 GLN A N 1
ATOM 592 C CA . GLN A 1 77 ? 13.722 -10.148 -10.106 1.00 96.44 77 GLN A CA 1
ATOM 593 C C . GLN A 1 77 ? 12.328 -9.893 -9.513 1.00 96.44 77 GLN A C 1
ATOM 595 O O . GLN A 1 77 ? 12.102 -8.924 -8.787 1.00 96.44 77 GLN A O 1
ATOM 600 N N . VAL A 1 78 ? 11.388 -10.801 -9.791 1.00 95.81 78 VAL A N 1
ATOM 601 C CA . VAL A 1 78 ? 9.947 -10.660 -9.489 1.00 95.81 78 VAL A CA 1
ATOM 602 C C . VAL A 1 78 ? 9.660 -10.240 -8.040 1.00 95.81 78 VAL A C 1
ATOM 604 O O . VAL A 1 78 ? 8.850 -9.347 -7.802 1.00 95.81 78 VAL A O 1
ATOM 607 N N . ALA A 1 79 ? 10.344 -10.838 -7.060 1.00 96.12 79 ALA A N 1
ATOM 608 C CA . ALA A 1 79 ? 10.152 -10.497 -5.649 1.00 96.12 79 ALA A CA 1
ATOM 609 C C . ALA A 1 79 ? 10.642 -9.078 -5.306 1.00 96.12 79 ALA A C 1
ATOM 611 O O . ALA A 1 79 ? 9.994 -8.371 -4.535 1.00 96.12 79 ALA A O 1
ATOM 612 N N . MET A 1 80 ? 11.762 -8.642 -5.894 1.00 96.38 80 MET A N 1
ATOM 613 C CA . MET A 1 80 ? 12.262 -7.278 -5.707 1.00 96.38 80 MET A CA 1
ATOM 614 C C . MET A 1 80 ? 11.359 -6.260 -6.398 1.00 96.38 80 MET A C 1
ATOM 616 O O . MET A 1 80 ? 11.081 -5.223 -5.807 1.00 96.38 80 MET A O 1
ATOM 620 N N . MET A 1 81 ? 10.836 -6.577 -7.586 1.00 96.75 81 MET A N 1
ATOM 621 C CA . MET A 1 81 ? 9.851 -5.737 -8.272 1.00 96.75 81 MET A CA 1
ATOM 622 C C . MET A 1 81 ? 8.576 -5.570 -7.438 1.00 96.75 81 MET A C 1
ATOM 624 O O . MET A 1 81 ? 8.107 -4.454 -7.242 1.00 96.75 81 MET A O 1
ATOM 628 N N . ALA A 1 82 ? 8.044 -6.655 -6.866 1.00 96.94 82 ALA A N 1
ATOM 629 C CA . ALA A 1 82 ? 6.879 -6.579 -5.985 1.00 96.94 82 ALA A CA 1
ATOM 630 C C . ALA A 1 82 ? 7.134 -5.665 -4.773 1.00 96.94 82 ALA A C 1
ATOM 632 O O . ALA A 1 82 ? 6.322 -4.791 -4.475 1.00 96.94 82 ALA A O 1
ATOM 633 N N . ARG A 1 83 ? 8.287 -5.821 -4.107 1.00 96.81 83 ARG A N 1
ATOM 634 C CA . ARG A 1 83 ? 8.698 -4.969 -2.977 1.00 96.81 83 ARG A CA 1
ATOM 635 C C . ARG A 1 83 ? 8.880 -3.510 -3.385 1.00 96.81 83 ARG A C 1
ATOM 637 O O . ARG A 1 83 ? 8.456 -2.628 -2.649 1.00 96.81 83 ARG A O 1
ATOM 644 N N . TYR A 1 84 ? 9.463 -3.270 -4.556 1.00 96.62 84 TYR A N 1
ATOM 645 C CA . TYR A 1 84 ? 9.613 -1.940 -5.133 1.00 96.62 84 TYR A CA 1
ATOM 646 C C . TYR A 1 84 ? 8.253 -1.270 -5.358 1.00 96.62 84 TYR A C 1
ATOM 648 O O . TYR A 1 84 ? 8.045 -0.156 -4.885 1.00 96.62 84 TYR A O 1
ATOM 656 N N . ILE A 1 85 ? 7.298 -1.951 -6.000 1.00 97.06 85 ILE A N 1
ATOM 657 C CA . ILE A 1 85 ? 5.962 -1.387 -6.251 1.00 97.06 85 ILE A CA 1
ATOM 658 C C . ILE A 1 85 ? 5.250 -1.085 -4.930 1.00 97.06 85 ILE A C 1
ATOM 660 O O . ILE A 1 85 ? 4.699 0.001 -4.773 1.00 97.06 85 ILE A O 1
ATOM 664 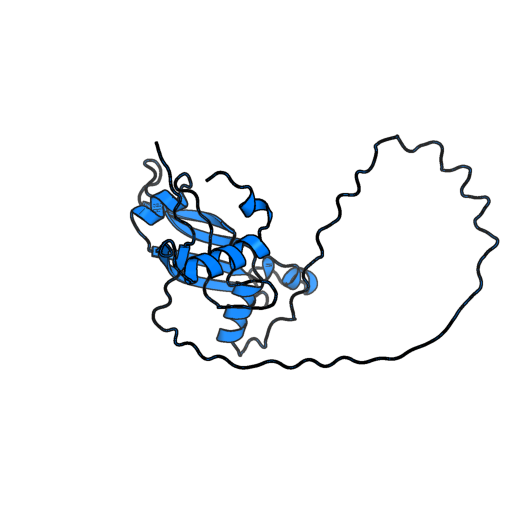N N . VAL A 1 86 ? 5.288 -2.007 -3.961 1.00 97.50 86 VAL A N 1
ATOM 665 C CA . VAL A 1 86 ? 4.669 -1.789 -2.641 1.00 97.50 86 VAL A CA 1
ATOM 666 C C . VAL A 1 86 ? 5.279 -0.578 -1.935 1.00 97.50 86 VAL A C 1
ATOM 668 O O . VAL A 1 86 ? 4.537 0.247 -1.414 1.00 97.50 86 VAL A O 1
ATOM 671 N N . HIS A 1 87 ? 6.605 -0.441 -1.955 1.00 97.19 87 HIS A N 1
ATOM 672 C CA . HIS A 1 87 ? 7.292 0.651 -1.272 1.00 97.19 87 HIS A CA 1
ATOM 673 C C . HIS A 1 87 ? 7.139 2.005 -1.972 1.00 97.19 87 HIS A C 1
ATOM 675 O O . HIS A 1 87 ? 7.088 3.044 -1.323 1.00 97.19 87 HIS A O 1
ATOM 681 N N . THR A 1 88 ? 7.070 2.033 -3.300 1.00 95.94 88 THR A N 1
ATOM 682 C CA . THR A 1 88 ? 6.933 3.287 -4.059 1.00 95.94 88 THR A CA 1
ATOM 683 C C . THR A 1 88 ? 5.491 3.786 -4.141 1.00 95.94 88 THR A C 1
ATOM 685 O O . THR A 1 88 ? 5.269 4.950 -4.469 1.00 95.94 88 THR A O 1
ATOM 688 N N . SER A 1 89 ? 4.512 2.949 -3.789 1.00 96.69 89 SER A N 1
ATOM 689 C CA . SER A 1 89 ? 3.091 3.294 -3.819 1.00 96.69 89 SER A CA 1
ATOM 690 C C . SER A 1 89 ? 2.620 3.932 -2.513 1.00 96.69 89 SER A C 1
ATOM 692 O O . SER A 1 89 ? 2.853 3.411 -1.427 1.00 96.69 89 SER A O 1
ATOM 694 N N . ASP A 1 90 ? 1.879 5.034 -2.624 1.00 96.94 90 ASP A N 1
ATOM 695 C CA . ASP A 1 90 ? 1.248 5.705 -1.478 1.00 96.94 90 ASP A CA 1
ATOM 696 C C . ASP A 1 90 ? -0.172 5.195 -1.192 1.00 96.94 90 ASP A C 1
ATOM 698 O O . ASP A 1 90 ? -0.716 5.395 -0.107 1.00 96.94 90 ASP A O 1
ATOM 702 N N . TRP A 1 91 ? -0.797 4.526 -2.157 1.00 97.94 91 TRP A N 1
ATOM 703 C CA . TRP A 1 91 ? -2.169 4.042 -2.054 1.00 97.94 91 TRP A CA 1
ATOM 704 C C . TRP A 1 91 ? -2.351 2.732 -2.821 1.00 97.94 91 TRP A C 1
ATOM 706 O O . TRP A 1 91 ? -1.540 2.378 -3.677 1.00 97.94 91 TRP A O 1
ATOM 716 N N . ALA A 1 92 ? -3.433 2.014 -2.538 1.00 98.12 92 ALA A N 1
ATOM 717 C CA . ALA A 1 92 ? -3.833 0.817 -3.271 1.00 98.12 92 ALA A CA 1
ATOM 718 C C . ALA A 1 92 ? -5.340 0.786 -3.509 1.00 98.12 92 ALA A C 1
ATOM 720 O O . ALA A 1 92 ? -6.119 1.378 -2.758 1.00 98.12 92 ALA A O 1
ATOM 721 N N . SER A 1 93 ? -5.741 0.035 -4.535 1.00 98.19 93 SER A N 1
ATOM 722 C CA . SER A 1 93 ? -7.121 -0.445 -4.630 1.00 98.19 93 SER A CA 1
ATOM 723 C C . SER A 1 93 ? -7.265 -1.689 -3.763 1.00 98.19 93 SER A C 1
ATOM 725 O O . SER A 1 93 ? -6.494 -2.635 -3.926 1.00 98.19 93 SER A O 1
ATOM 727 N N . ILE A 1 94 ? -8.237 -1.697 -2.859 1.00 98.31 94 ILE A N 1
ATOM 728 C CA . ILE A 1 94 ? -8.585 -2.842 -2.018 1.00 98.31 94 ILE A CA 1
ATOM 729 C C . ILE A 1 94 ? -9.886 -3.465 -2.507 1.00 98.31 94 ILE A C 1
ATOM 731 O O . ILE A 1 94 ? -10.821 -2.746 -2.844 1.00 98.31 94 ILE A O 1
ATOM 735 N N . ALA A 1 95 ? -9.945 -4.792 -2.532 1.00 98.50 95 ALA A N 1
ATOM 736 C CA . ALA A 1 95 ? -11.160 -5.558 -2.753 1.00 98.50 95 ALA A CA 1
ATOM 737 C C . ALA A 1 95 ? -11.553 -6.318 -1.477 1.00 98.50 95 ALA A C 1
ATOM 739 O O . ALA A 1 95 ? -10.748 -7.099 -0.955 1.00 98.50 95 ALA A O 1
ATOM 740 N N . THR A 1 96 ? -12.785 -6.107 -1.017 1.00 98.44 96 THR A N 1
ATOM 741 C CA . THR A 1 96 ? -13.442 -6.776 0.122 1.00 98.44 96 THR A CA 1
ATOM 742 C C . THR A 1 96 ? -14.748 -7.446 -0.321 1.00 98.44 96 THR A C 1
ATOM 744 O O . THR A 1 96 ? -15.187 -7.286 -1.462 1.00 98.44 96 THR A O 1
ATOM 747 N N . TYR A 1 97 ? -15.385 -8.209 0.571 1.00 98.31 97 TYR A N 1
ATOM 748 C CA . TYR A 1 97 ? -16.754 -8.697 0.379 1.00 98.31 97 TYR A CA 1
ATOM 749 C C . TYR A 1 97 ? -17.725 -7.781 1.115 1.00 98.31 97 TYR A C 1
ATOM 751 O O . TYR A 1 97 ? -17.637 -7.665 2.336 1.00 98.31 97 TYR A O 1
ATOM 759 N N . SER A 1 98 ? -18.652 -7.151 0.390 1.00 98.19 98 SER A N 1
ATOM 760 C CA . SER A 1 98 ? -19.511 -6.147 1.008 1.00 98.19 98 SER A CA 1
ATOM 761 C C . SER A 1 98 ? -20.499 -6.744 2.002 1.00 98.19 98 SER A C 1
ATOM 763 O O . SER A 1 98 ? -21.171 -7.732 1.702 1.00 98.19 98 SER A O 1
ATOM 765 N N . VAL A 1 99 ? -20.660 -6.079 3.144 1.00 98.00 99 VAL A N 1
ATOM 766 C CA . VAL A 1 99 ? -21.712 -6.366 4.139 1.00 98.00 99 VAL A CA 1
ATOM 767 C C . VAL A 1 99 ? -22.846 -5.337 4.095 1.00 98.00 99 VAL A C 1
ATOM 769 O O . VAL A 1 99 ? -23.763 -5.356 4.915 1.00 98.00 99 VAL A O 1
ATOM 772 N N . SER A 1 100 ? -22.787 -4.399 3.145 1.00 96.25 100 SER A N 1
ATOM 773 C CA . SER A 1 100 ? -23.812 -3.376 2.957 1.00 96.25 100 SER A CA 1
ATOM 774 C C . SER A 1 100 ? -25.114 -4.007 2.450 1.00 96.25 100 SER A C 1
ATOM 776 O O . SER A 1 100 ? -25.078 -4.685 1.422 1.00 96.25 100 SER A O 1
ATOM 778 N N . PRO A 1 101 ? -26.290 -3.721 3.050 1.00 96.88 101 PRO A N 1
ATOM 779 C CA . PRO A 1 101 ? -27.550 -4.399 2.708 1.00 96.88 101 PRO A CA 1
ATOM 780 C C . PRO A 1 101 ? -27.969 -4.328 1.232 1.00 96.88 101 PRO A C 1
ATOM 782 O O . PRO A 1 101 ? -28.789 -5.117 0.777 1.00 96.88 101 PRO A O 1
ATOM 785 N N . ARG A 1 102 ? -27.454 -3.352 0.473 1.00 96.56 102 ARG A N 1
ATOM 786 C CA . ARG A 1 102 ? -27.790 -3.168 -0.949 1.00 96.56 102 ARG A CA 1
ATOM 787 C C . ARG A 1 102 ? -26.942 -4.013 -1.898 1.00 96.56 102 ARG A C 1
ATOM 789 O O . ARG A 1 102 ? -27.355 -4.209 -3.035 1.00 96.56 102 ARG A O 1
ATOM 796 N N . ILE A 1 103 ? -25.762 -4.444 -1.459 1.00 97.25 103 ILE A N 1
ATOM 797 C CA . ILE A 1 103 ? -24.756 -5.125 -2.287 1.00 97.25 103 ILE A CA 1
ATOM 798 C C . ILE A 1 103 ? -24.075 -6.262 -1.511 1.00 97.25 103 ILE A C 1
ATOM 800 O O . ILE A 1 103 ? -22.917 -6.579 -1.759 1.00 97.25 103 ILE A O 1
ATOM 804 N N . GLU A 1 104 ? -24.778 -6.860 -0.551 1.00 97.56 104 GLU A N 1
ATOM 805 C CA . GLU A 1 104 ? -24.223 -7.896 0.318 1.00 97.56 104 GLU A CA 1
ATOM 806 C C . GLU A 1 104 ? -23.641 -9.059 -0.504 1.00 97.56 104 GLU A C 1
ATOM 808 O O . GLU A 1 104 ? -24.268 -9.559 -1.442 1.00 97.56 104 GLU A O 1
ATOM 813 N N . GLY A 1 105 ? -22.411 -9.460 -0.179 1.00 95.56 105 GLY A N 1
ATOM 814 C CA . GLY A 1 105 ? -21.670 -10.522 -0.860 1.00 95.56 105 GLY A CA 1
ATOM 815 C C . GLY A 1 105 ? -20.987 -10.120 -2.173 1.00 95.56 105 GLY A C 1
ATOM 816 O O . GLY A 1 105 ? -20.195 -10.908 -2.694 1.00 95.56 105 GLY A O 1
ATOM 817 N N . PHE A 1 106 ? -21.231 -8.919 -2.711 1.00 98.19 106 PHE A N 1
ATOM 818 C CA . PHE A 1 106 ? -20.525 -8.449 -3.906 1.00 98.19 106 PHE A CA 1
ATOM 819 C C . PHE A 1 106 ? -19.063 -8.113 -3.579 1.00 98.19 106 PHE A C 1
ATOM 821 O O . PHE A 1 106 ? -18.782 -7.613 -2.485 1.00 98.19 106 PHE A O 1
ATOM 828 N N . PRO A 1 107 ? -18.130 -8.321 -4.529 1.00 97.62 107 PRO A N 1
ATOM 829 C CA . PRO A 1 107 ? -16.799 -7.751 -4.411 1.00 97.62 107 PRO A CA 1
ATOM 830 C C . PRO A 1 107 ? -16.916 -6.224 -4.425 1.00 97.62 107 PRO A C 1
ATOM 832 O O . PRO A 1 107 ? -17.418 -5.635 -5.386 1.00 97.62 107 PRO A O 1
ATOM 835 N N . PHE A 1 108 ? -16.464 -5.588 -3.353 1.00 97.94 108 PHE A N 1
ATOM 836 C CA . PHE A 1 108 ? -16.447 -4.141 -3.211 1.00 97.94 108 PHE A CA 1
ATOM 837 C C . PHE A 1 108 ? -15.018 -3.640 -3.364 1.00 97.94 108 PHE A C 1
ATOM 839 O O . PHE A 1 108 ? -14.114 -4.134 -2.697 1.00 97.94 108 PHE A O 1
ATOM 846 N N . ALA A 1 109 ? -14.818 -2.686 -4.272 1.00 97.75 109 ALA A N 1
ATOM 847 C CA . ALA A 1 109 ? -13.525 -2.064 -4.507 1.00 97.75 109 ALA A CA 1
ATOM 848 C C . ALA A 1 109 ? -13.504 -0.657 -3.903 1.00 97.75 109 ALA A C 1
ATOM 850 O O . ALA A 1 109 ? -14.402 0.143 -4.172 1.00 97.75 109 ALA A O 1
ATOM 851 N N . ASN A 1 110 ? -12.464 -0.349 -3.134 1.00 97.38 110 ASN A N 1
ATOM 852 C CA . ASN A 1 110 ? -12.237 0.972 -2.553 1.00 97.38 110 ASN A CA 1
ATOM 853 C C . ASN A 1 110 ? -10.763 1.384 -2.692 1.00 97.38 110 ASN A C 1
ATOM 855 O O . ASN A 1 110 ? -9.918 0.584 -3.098 1.00 97.38 110 ASN A O 1
ATOM 859 N N . ILE A 1 111 ? -10.450 2.634 -2.362 1.00 97.19 111 ILE A N 1
ATOM 860 C CA . ILE A 1 111 ? -9.088 3.171 -2.326 1.00 97.19 111 ILE A CA 1
ATOM 861 C C . ILE A 1 111 ? -8.681 3.370 -0.870 1.00 97.19 111 ILE A C 1
ATOM 863 O O . ILE A 1 111 ? -9.447 3.911 -0.076 1.00 97.19 111 ILE A O 1
ATOM 867 N N . LEU A 1 112 ? -7.454 2.980 -0.537 1.00 95.69 112 LEU A N 1
ATOM 868 C CA . LEU A 1 112 ? -6.842 3.289 0.750 1.00 95.69 112 LEU A CA 1
ATOM 869 C C . LEU A 1 112 ? -5.414 3.773 0.569 1.00 95.69 112 LEU A C 1
ATOM 871 O O . LEU A 1 112 ? -4.710 3.342 -0.344 1.00 95.69 112 LEU A O 1
ATOM 875 N N . SER A 1 113 ? -4.985 4.635 1.477 1.00 97.44 113 SER A N 1
ATOM 876 C CA . SER A 1 113 ? -3.578 4.967 1.641 1.00 97.44 113 SER A CA 1
ATOM 877 C C . SER A 1 113 ? -2.863 3.867 2.412 1.00 97.44 113 SER A C 1
ATOM 879 O O . SER A 1 113 ? -3.408 3.307 3.368 1.00 97.44 113 SER A O 1
ATOM 881 N N . LEU A 1 114 ? -1.624 3.586 2.023 1.00 97.56 114 LEU A N 1
ATOM 882 C CA . LEU A 1 114 ? -0.772 2.633 2.720 1.00 97.56 114 LEU A CA 1
ATOM 883 C C . LEU A 1 114 ? 0.684 3.076 2.745 1.00 97.56 114 LEU A C 1
ATOM 885 O O . LEU A 1 114 ? 1.092 4.024 2.074 1.00 97.56 114 LEU A O 1
ATOM 889 N N . SER A 1 115 ? 1.457 2.373 3.557 1.00 97.69 115 SER A N 1
ATOM 890 C CA . SER A 1 115 ? 2.903 2.491 3.638 1.00 97.69 115 SER A CA 1
ATOM 891 C C . SER A 1 115 ? 3.480 1.180 4.141 1.00 97.69 115 SER A C 1
ATOM 893 O O . SER A 1 115 ? 2.958 0.624 5.104 1.00 97.69 115 SER A O 1
ATOM 895 N N . ASP A 1 116 ? 4.570 0.698 3.554 1.00 97.50 116 ASP A N 1
ATOM 896 C CA . ASP A 1 116 ? 5.337 -0.411 4.127 1.00 97.50 116 ASP A CA 1
ATOM 897 C C . ASP A 1 116 ? 6.548 0.048 4.960 1.00 97.50 116 ASP A C 1
ATOM 899 O O . ASP A 1 116 ? 7.324 -0.783 5.447 1.00 97.50 116 ASP A O 1
ATOM 903 N N . GLY A 1 117 ? 6.708 1.361 5.143 1.00 97.19 117 GLY A N 1
ATOM 904 C CA . GLY A 1 117 ? 7.789 1.987 5.895 1.00 97.19 117 GLY A CA 1
ATOM 905 C C . GLY A 1 117 ? 8.061 3.438 5.463 1.00 97.19 117 GLY A C 1
ATOM 906 O O . GLY A 1 117 ? 7.505 3.915 4.470 1.00 97.19 117 GLY A O 1
ATOM 907 N N . PRO A 1 118 ?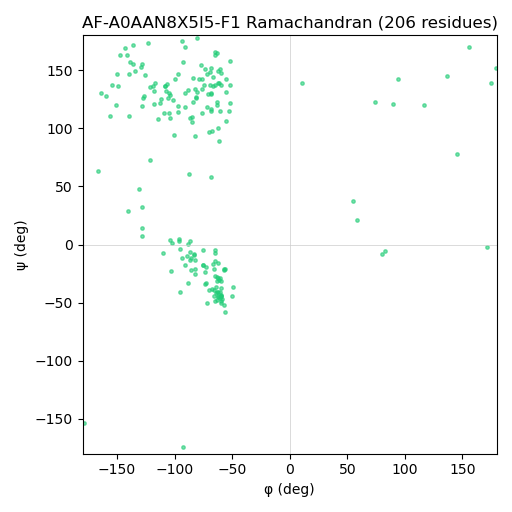 8.887 4.187 6.217 1.00 95.81 118 PRO A N 1
ATOM 908 C CA . PRO A 1 118 ? 9.318 5.526 5.808 1.00 95.81 118 PRO A CA 1
ATOM 909 C C . PRO A 1 118 ? 10.140 5.473 4.510 1.00 95.81 118 PRO A C 1
ATOM 911 O O . PRO A 1 118 ? 10.644 4.421 4.142 1.00 95.81 118 PRO A O 1
ATOM 914 N N . VAL A 1 119 ? 10.339 6.615 3.845 1.00 93.81 119 VAL A N 1
ATOM 915 C CA . VAL A 1 119 ? 11.025 6.707 2.532 1.00 93.81 119 VAL A CA 1
ATOM 916 C C . VAL A 1 119 ? 12.370 5.968 2.470 1.00 93.81 119 VAL A C 1
ATOM 918 O O . VAL A 1 119 ? 12.701 5.373 1.455 1.00 93.81 119 VAL A O 1
ATOM 921 N N . GLU A 1 120 ? 13.137 5.977 3.560 1.00 92.38 120 GLU A N 1
ATOM 922 C CA . GLU A 1 120 ? 14.475 5.372 3.617 1.00 92.38 120 GLU A CA 1
ATOM 923 C C . GLU A 1 120 ? 14.467 3.873 3.974 1.00 92.38 120 GLU A C 1
ATOM 925 O O . GLU A 1 120 ? 15.521 3.233 4.010 1.00 92.38 120 GLU A O 1
ATOM 930 N N . TYR A 1 121 ? 13.308 3.300 4.320 1.00 94.31 121 TYR A N 1
ATOM 931 C CA . TYR A 1 121 ? 13.223 1.935 4.833 1.00 94.31 121 TYR A CA 1
ATOM 932 C C . TYR A 1 121 ? 11.893 1.251 4.498 1.00 94.31 121 TYR A C 1
ATOM 934 O O . TYR A 1 121 ? 10.839 1.655 4.975 1.00 94.31 121 TYR A O 1
ATOM 942 N N . SER A 1 122 ? 11.969 0.133 3.772 1.00 95.06 122 SER A N 1
ATOM 943 C CA . SER A 1 122 ? 10.846 -0.765 3.468 1.00 95.06 122 SER A CA 1
ATOM 944 C C . SER A 1 122 ? 10.867 -1.999 4.372 1.00 95.06 122 SER A C 1
ATOM 946 O O . SER A 1 122 ? 11.827 -2.776 4.346 1.00 95.06 122 SER A O 1
ATOM 948 N N . SER A 1 123 ? 9.773 -2.258 5.094 1.00 95.12 123 SER A N 1
ATOM 949 C CA . SER A 1 123 ? 9.552 -3.562 5.744 1.00 95.12 123 SER A CA 1
ATOM 950 C C . SER A 1 123 ? 8.980 -4.609 4.778 1.00 95.12 123 SER A C 1
ATOM 952 O O . SER A 1 123 ? 9.209 -5.805 4.959 1.00 95.12 123 SER A O 1
ATOM 954 N N . GLY A 1 124 ? 8.279 -4.173 3.723 1.00 93.25 124 GLY A N 1
ATOM 955 C CA . GLY A 1 124 ? 7.514 -5.029 2.812 1.00 93.25 124 GLY A CA 1
ATOM 956 C C . GLY A 1 124 ? 6.119 -5.401 3.307 1.00 93.25 124 GLY A C 1
ATOM 957 O O . GLY A 1 124 ? 5.373 -6.031 2.562 1.00 93.25 124 GLY A O 1
ATOM 958 N N . ILE A 1 125 ? 5.760 -5.021 4.535 1.00 96.88 125 ILE A N 1
ATOM 959 C CA . ILE A 1 125 ? 4.436 -5.251 5.115 1.00 96.88 125 ILE A CA 1
ATOM 960 C C . ILE A 1 125 ? 3.610 -3.976 4.918 1.00 96.88 125 ILE A C 1
ATOM 962 O O . ILE A 1 125 ? 3.955 -2.963 5.519 1.00 96.88 125 ILE A O 1
ATOM 966 N N . PRO A 1 126 ? 2.532 -3.983 4.114 1.00 97.25 126 PRO A N 1
ATOM 967 C CA . PRO A 1 126 ? 1.708 -2.797 3.924 1.00 97.25 126 PRO A CA 1
ATOM 968 C C . PRO A 1 126 ? 0.883 -2.515 5.184 1.00 97.25 126 PRO A C 1
ATOM 970 O O . PRO A 1 126 ? 0.035 -3.324 5.568 1.00 97.25 126 PRO A O 1
ATOM 973 N N . TYR A 1 127 ? 1.112 -1.352 5.790 1.00 98.00 127 TYR A N 1
ATOM 974 C CA . TYR A 1 127 ? 0.317 -0.799 6.881 1.00 98.00 127 TYR A CA 1
ATOM 975 C C . TYR A 1 127 ? -0.664 0.241 6.353 1.00 98.00 127 TYR A C 1
ATOM 977 O O . TYR A 1 127 ? -0.334 1.040 5.476 1.00 98.00 127 TYR A O 1
ATOM 985 N N . MET A 1 128 ? -1.861 0.260 6.925 1.00 95.81 128 MET A N 1
ATOM 986 C CA . MET A 1 128 ? -2.910 1.228 6.606 1.00 95.81 128 MET A CA 1
ATOM 987 C C . MET A 1 128 ? -3.577 1.751 7.879 1.00 95.81 128 MET A C 1
ATOM 989 O O . MET A 1 128 ? -3.584 1.080 8.917 1.00 95.81 128 MET A O 1
ATOM 993 N N . TYR A 1 129 ? -4.142 2.952 7.786 1.00 94.56 129 TYR A N 1
ATOM 994 C CA . TYR A 1 129 ? -4.863 3.610 8.870 1.00 94.56 129 TYR A CA 1
ATOM 995 C C . TYR A 1 129 ? -6.334 3.745 8.474 1.00 94.56 129 TYR A C 1
ATOM 997 O O . TYR A 1 129 ? -6.667 4.495 7.558 1.00 94.56 129 TYR A O 1
ATOM 1005 N N . LEU A 1 130 ? -7.200 2.953 9.113 1.00 93.19 130 LEU A N 1
ATOM 1006 C CA . LEU A 1 130 ? -8.619 2.857 8.769 1.00 93.19 130 LEU A CA 1
ATOM 1007 C C . LEU A 1 130 ? -9.494 3.297 9.941 1.00 93.19 130 LEU A C 1
ATOM 1009 O O . LEU A 1 130 ? -9.292 2.871 11.077 1.00 93.19 130 LEU A O 1
ATOM 1013 N N . THR A 1 131 ? -10.525 4.081 9.636 1.00 91.56 131 THR A N 1
ATOM 1014 C CA . THR A 1 131 ? -11.582 4.430 10.589 1.00 91.56 131 THR A CA 1
ATOM 1015 C C . THR A 1 131 ? -12.651 3.333 10.632 1.00 91.56 131 THR A C 1
ATOM 1017 O O . THR A 1 131 ? -13.008 2.794 9.581 1.00 91.56 131 THR A O 1
ATOM 1020 N N . PRO A 1 132 ? -13.248 3.024 11.797 1.00 91.25 132 PRO A N 1
ATOM 1021 C CA . PRO A 1 132 ? -14.373 2.087 11.889 1.00 91.25 132 PRO A CA 1
ATOM 1022 C C . PRO A 1 132 ? -15.652 2.574 11.181 1.00 91.25 132 PRO A C 1
ATOM 1024 O O . PRO A 1 132 ? -16.642 1.854 11.168 1.00 91.25 132 PRO A O 1
ATOM 1027 N N . MET A 1 133 ? -15.668 3.798 10.640 1.00 91.88 133 MET A N 1
ATOM 1028 C CA . MET A 1 133 ? -16.781 4.330 9.840 1.00 91.88 133 MET A CA 1
ATOM 1029 C C . MET A 1 133 ? -16.653 4.029 8.338 1.00 91.88 133 MET A C 1
ATOM 1031 O O . MET A 1 133 ? -17.587 4.305 7.587 1.00 91.88 133 MET A O 1
ATOM 1035 N N . ASP A 1 134 ? -15.502 3.524 7.884 1.00 93.69 134 ASP A N 1
ATOM 1036 C CA . ASP A 1 134 ? -15.276 3.200 6.476 1.00 93.69 134 ASP A CA 1
ATOM 1037 C C . ASP A 1 134 ? -15.995 1.895 6.093 1.00 93.69 134 ASP A C 1
ATOM 1039 O O . ASP A 1 134 ? -16.023 0.937 6.869 1.00 93.69 134 ASP A O 1
ATOM 1043 N N . LEU A 1 135 ? -16.556 1.831 4.880 1.00 95.38 135 LEU A N 1
ATOM 1044 C CA . LEU A 1 135 ? -17.239 0.627 4.384 1.00 95.38 135 LEU A CA 1
ATOM 1045 C C . LEU A 1 135 ? -16.302 -0.588 4.350 1.00 95.38 135 LEU A C 1
ATOM 1047 O O . LEU A 1 135 ? -16.710 -1.686 4.718 1.00 95.38 135 LEU A O 1
ATOM 1051 N N . THR A 1 136 ? -15.034 -0.374 3.997 1.00 96.50 136 THR A N 1
ATOM 1052 C CA . THR A 1 136 ? -13.987 -1.403 4.022 1.00 96.50 136 THR A CA 1
ATOM 1053 C C . THR A 1 136 ? -13.800 -1.942 5.436 1.00 96.50 136 THR A C 1
ATOM 1055 O O . THR A 1 136 ? -13.670 -3.147 5.611 1.00 96.50 136 THR A O 1
ATOM 1058 N N . SER A 1 137 ? -13.825 -1.082 6.463 1.00 95.81 137 SER A N 1
ATOM 1059 C CA . SER A 1 137 ? -13.701 -1.515 7.861 1.00 95.81 137 SER A CA 1
ATOM 1060 C C . SER A 1 137 ? -14.874 -2.395 8.289 1.00 95.81 137 SER A C 1
ATOM 1062 O O . SER A 1 137 ? -14.660 -3.418 8.934 1.00 95.81 137 SER A O 1
ATOM 1064 N N . HIS A 1 138 ? -16.100 -2.046 7.891 1.00 96.69 138 HIS A N 1
ATOM 1065 C CA . HIS A 1 138 ? -17.276 -2.879 8.156 1.00 96.69 138 HIS A CA 1
ATOM 1066 C C . HIS A 1 138 ? -17.197 -4.246 7.469 1.00 96.69 138 HIS A C 1
ATOM 1068 O O . HIS A 1 138 ? -17.537 -5.260 8.083 1.00 96.69 138 HIS A O 1
ATOM 1074 N N . ASP A 1 139 ? -16.724 -4.281 6.224 1.00 97.81 139 ASP A N 1
ATOM 1075 C CA . ASP A 1 139 ? -16.518 -5.530 5.493 1.00 97.81 139 ASP A CA 1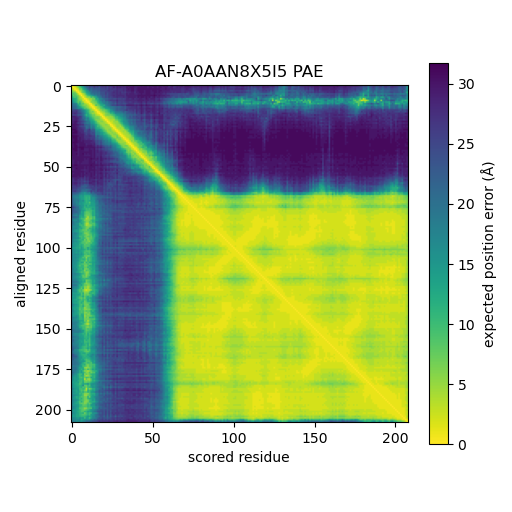
ATOM 1076 C C . ASP A 1 139 ? -15.459 -6.403 6.193 1.00 97.81 139 ASP A C 1
ATOM 1078 O O . ASP A 1 139 ? -15.696 -7.581 6.474 1.00 97.81 139 ASP A O 1
ATOM 1082 N N . LEU A 1 140 ? -14.323 -5.800 6.559 1.00 96.81 140 LEU A N 1
ATOM 1083 C CA . LEU A 1 140 ? -13.192 -6.456 7.222 1.00 96.81 140 LEU A CA 1
ATOM 1084 C C . LEU A 1 140 ? -13.528 -7.025 8.605 1.00 96.81 140 LEU A C 1
ATOM 1086 O O . LEU A 1 140 ? -12.954 -8.036 9.013 1.00 96.81 140 LEU A O 1
ATOM 1090 N N . GLU A 1 141 ? -14.455 -6.399 9.332 1.00 96.12 141 GLU A N 1
ATOM 1091 C CA . GLU A 1 141 ? -14.950 -6.912 10.614 1.00 96.12 141 GLU A CA 1
ATOM 1092 C C . GLU A 1 141 ? -15.699 -8.243 10.471 1.00 96.12 141 GLU A C 1
ATOM 1094 O O . GLU A 1 141 ? -15.745 -9.026 11.425 1.00 96.12 141 GLU A O 1
ATOM 1099 N N . LYS A 1 142 ? -16.304 -8.510 9.306 1.00 97.19 142 LYS A N 1
ATOM 1100 C CA . LYS A 1 142 ? -17.008 -9.771 9.029 1.00 97.19 142 LYS A CA 1
ATOM 1101 C C . LYS A 1 142 ? -16.128 -10.780 8.314 1.00 97.19 142 LYS A C 1
ATOM 1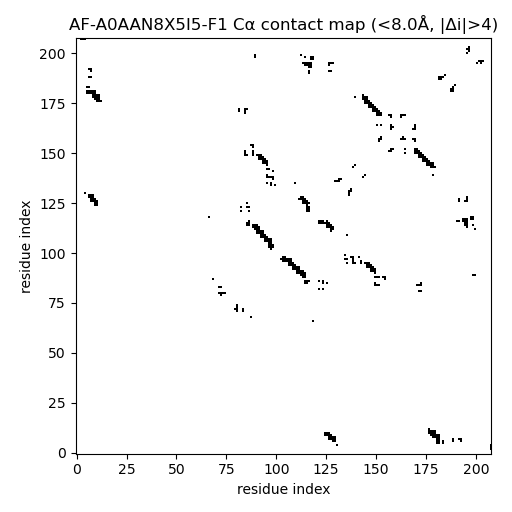103 O O . LYS A 1 142 ? -16.181 -11.963 8.650 1.00 97.19 142 LYS A O 1
ATOM 1108 N N . ASP A 1 143 ? -15.328 -10.327 7.357 1.00 97.50 143 ASP A N 1
ATOM 1109 C CA . ASP A 1 143 ? -14.419 -11.171 6.597 1.00 97.50 143 ASP A CA 1
ATOM 1110 C C . ASP A 1 143 ? -13.078 -10.455 6.374 1.00 97.50 143 ASP A C 1
ATOM 1112 O O . ASP A 1 143 ? -13.004 -9.509 5.591 1.00 97.50 143 ASP A O 1
ATOM 1116 N N . PRO A 1 144 ? -11.983 -10.915 7.008 1.00 97.31 144 PRO A N 1
ATOM 1117 C CA . PRO A 1 144 ? -10.690 -10.252 6.886 1.00 97.31 144 PRO A CA 1
ATOM 1118 C C . PRO A 1 144 ? -9.996 -10.520 5.542 1.00 97.31 144 PRO A C 1
ATOM 1120 O O . PRO A 1 144 ? -8.897 -10.006 5.327 1.00 97.31 144 PRO A O 1
ATOM 1123 N N . ARG A 1 145 ? -10.551 -11.372 4.665 1.00 98.06 145 ARG A N 1
ATOM 1124 C CA . ARG A 1 145 ? -9.944 -11.715 3.369 1.00 98.06 145 ARG A CA 1
ATOM 1125 C C . ARG A 1 145 ? -10.022 -10.537 2.408 1.00 98.06 145 ARG A C 1
ATOM 1127 O O . ARG A 1 145 ? -11.104 -10.020 2.146 1.00 98.06 145 ARG A O 1
ATOM 1134 N N . VAL A 1 146 ? -8.884 -10.191 1.814 1.00 97.88 146 VAL A N 1
ATOM 1135 C CA . VAL A 1 146 ? -8.774 -9.074 0.872 1.00 97.88 146 VAL A CA 1
ATOM 1136 C C . VAL A 1 146 ? -7.838 -9.367 -0.285 1.00 97.88 146 VAL A C 1
ATOM 1138 O O . VAL A 1 146 ? -6.973 -10.245 -0.206 1.00 97.88 146 VAL A O 1
ATOM 1141 N N . SER A 1 147 ? -7.970 -8.561 -1.336 1.00 98.12 147 SER A N 1
ATOM 1142 C CA . SER A 1 147 ? -6.949 -8.412 -2.369 1.00 98.12 147 SER A CA 1
ATOM 1143 C C . SER A 1 147 ? -6.599 -6.938 -2.553 1.00 98.12 147 SER A C 1
ATOM 1145 O O . SER A 1 147 ? -7.490 -6.124 -2.774 1.00 98.12 147 SER A O 1
ATOM 1147 N N . LEU A 1 148 ? -5.315 -6.595 -2.497 1.00 98.06 148 LEU A N 1
ATOM 1148 C CA . LEU A 1 148 ? -4.800 -5.284 -2.888 1.00 98.06 148 LEU A CA 1
ATOM 1149 C C . LEU A 1 148 ? -4.271 -5.331 -4.317 1.00 98.06 148 LEU A C 1
ATOM 1151 O O . LEU A 1 148 ? -3.703 -6.341 -4.728 1.00 98.06 148 LEU A O 1
ATOM 1155 N N . SER A 1 149 ? -4.413 -4.226 -5.041 1.00 98.00 149 SER A N 1
ATOM 1156 C CA . SER A 1 149 ? -3.803 -4.001 -6.350 1.00 98.00 149 SER A CA 1
ATOM 1157 C C . SER A 1 149 ? -3.042 -2.678 -6.343 1.00 98.00 149 SER A C 1
ATOM 1159 O O . SER A 1 149 ? -3.620 -1.631 -6.038 1.00 98.00 149 SER A O 1
ATOM 1161 N N . LEU A 1 150 ? -1.764 -2.741 -6.718 1.00 98.00 150 LEU A N 1
ATOM 1162 C CA . LEU A 1 150 ? -0.865 -1.597 -6.879 1.00 98.00 150 LEU A CA 1
ATOM 1163 C C . LEU A 1 150 ? -0.182 -1.668 -8.248 1.00 98.00 150 LEU A C 1
ATOM 1165 O O . LEU A 1 150 ? -0.014 -2.756 -8.807 1.00 98.00 150 LEU A O 1
ATOM 1169 N N . SER A 1 151 ? 0.212 -0.526 -8.800 1.00 97.06 151 SER A N 1
ATOM 1170 C CA . SER A 1 151 ? 0.843 -0.444 -10.117 1.00 97.06 151 SER A CA 1
ATOM 1171 C C . SER A 1 151 ? 1.801 0.732 -10.216 1.00 97.06 151 SER A C 1
ATOM 1173 O O . SER A 1 151 ? 1.531 1.817 -9.711 1.00 97.06 151 SER A O 1
ATOM 1175 N N . GLU A 1 152 ? 2.866 0.558 -10.992 1.00 96.38 152 GLU A N 1
ATOM 1176 C CA . GLU A 1 152 ? 3.770 1.648 -11.366 1.00 96.38 152 GLU A CA 1
ATOM 1177 C C . GLU A 1 152 ? 3.050 2.808 -12.074 1.00 96.38 152 GLU A C 1
ATOM 1179 O O . GLU A 1 152 ? 3.537 3.939 -12.040 1.00 96.38 152 GLU A O 1
ATOM 1184 N N . ALA A 1 153 ? 1.864 2.565 -12.651 1.00 96.44 153 ALA A N 1
ATOM 1185 C CA . ALA A 1 153 ? 0.996 3.597 -13.221 1.00 96.44 153 ALA A CA 1
ATOM 1186 C C . ALA A 1 153 ? 0.506 4.632 -12.191 1.00 96.44 153 ALA A C 1
ATOM 1188 O O . ALA A 1 153 ? 0.002 5.684 -12.577 1.00 96.44 153 ALA A O 1
ATOM 1189 N N . GLN A 1 154 ? 0.628 4.338 -10.893 1.00 95.19 154 GLN A N 1
ATOM 1190 C CA . GLN A 1 154 ? 0.335 5.281 -9.812 1.00 95.19 154 GLN A CA 1
ATOM 1191 C C . GLN A 1 154 ? 1.421 6.365 -9.693 1.00 95.19 154 GLN A C 1
ATOM 1193 O O . GLN A 1 154 ? 1.145 7.459 -9.205 1.00 95.19 154 GLN A O 1
ATOM 1198 N N . SER A 1 155 ? 2.635 6.072 -10.169 1.00 91.94 155 SER A N 1
ATOM 1199 C CA . SER A 1 155 ? 3.731 7.029 -10.326 1.00 91.94 155 SER A CA 1
ATOM 1200 C C . SER A 1 155 ? 3.739 7.641 -11.736 1.00 91.94 155 SER A C 1
ATOM 1202 O O . SER A 1 155 ? 2.864 7.386 -12.564 1.00 91.94 155 SER A O 1
ATOM 1204 N N . ASP A 1 156 ? 4.760 8.439 -12.054 1.00 92.25 156 ASP A N 1
ATOM 1205 C CA . ASP A 1 156 ? 4.970 8.929 -13.416 1.00 92.25 156 ASP A CA 1
ATOM 1206 C C . ASP A 1 156 ? 5.811 7.998 -14.308 1.00 92.25 156 ASP A C 1
ATOM 1208 O O . ASP A 1 156 ? 6.001 8.318 -15.485 1.00 92.25 156 ASP A O 1
ATOM 1212 N N . TYR A 1 157 ? 6.257 6.843 -13.793 1.00 94.00 157 TYR A N 1
ATOM 1213 C CA . TYR A 1 157 ? 7.138 5.902 -14.491 1.00 94.00 157 TYR A CA 1
ATOM 1214 C C . TYR A 1 157 ? 6.563 5.443 -15.837 1.00 94.00 157 TYR A C 1
ATOM 1216 O O . TYR A 1 157 ? 7.172 5.682 -16.884 1.00 94.00 157 TYR A O 1
ATOM 1224 N N . CYS A 1 158 ? 5.362 4.853 -15.837 1.00 95.75 158 CYS A N 1
ATOM 1225 C CA . CYS A 1 158 ? 4.760 4.313 -17.061 1.00 95.75 158 CYS A CA 1
ATOM 1226 C C . CYS A 1 158 ? 4.468 5.418 -18.085 1.00 95.75 158 CYS A C 1
ATOM 1228 O O . CYS A 1 158 ? 4.699 5.241 -19.280 1.00 95.75 158 CYS A O 1
ATOM 1230 N N . ARG A 1 159 ? 4.052 6.604 -17.616 1.00 96.00 159 ARG A N 1
ATOM 1231 C CA . ARG A 1 159 ? 3.814 7.771 -18.476 1.00 96.00 159 ARG A CA 1
ATOM 1232 C C . ARG A 1 159 ? 5.104 8.276 -19.124 1.00 96.00 159 ARG A C 1
ATOM 1234 O O . ARG A 1 159 ? 5.096 8.561 -20.315 1.00 96.00 159 ARG A O 1
ATOM 1241 N N . LYS A 1 160 ? 6.207 8.374 -18.372 1.00 95.50 160 LYS A N 1
ATOM 1242 C CA . LYS A 1 160 ? 7.522 8.792 -18.901 1.00 95.50 160 LYS A CA 1
ATOM 1243 C C . LYS A 1 160 ? 8.049 7.844 -19.981 1.00 95.50 160 LYS A C 1
ATOM 1245 O O . LYS A 1 160 ? 8.736 8.296 -20.891 1.00 95.50 160 LYS A O 1
ATOM 1250 N N . HIS A 1 161 ? 7.693 6.563 -19.901 1.00 95.81 161 HIS A N 1
ATOM 1251 C CA . HIS A 1 161 ? 8.107 5.536 -20.857 1.00 95.81 161 HIS A CA 1
ATOM 1252 C C . HIS A 1 161 ? 7.079 5.259 -21.968 1.00 95.81 161 HIS A C 1
ATOM 1254 O O . HIS A 1 161 ? 7.316 4.398 -22.811 1.00 95.81 161 HIS A O 1
ATOM 1260 N N . ASN A 1 162 ? 5.958 5.992 -22.012 1.00 97.56 162 ASN A N 1
ATOM 1261 C CA . ASN A 1 162 ? 4.845 5.755 -22.943 1.00 97.56 162 ASN A CA 1
ATOM 1262 C C . ASN A 1 162 ? 4.285 4.321 -22.882 1.00 97.56 162 ASN A C 1
ATOM 1264 O O . ASN A 1 162 ? 3.901 3.744 -23.901 1.00 97.56 162 ASN A O 1
ATOM 1268 N N . TYR A 1 163 ? 4.230 3.739 -21.686 1.00 97.69 163 TYR A N 1
ATOM 1269 C CA . TYR A 1 163 ? 3.583 2.453 -21.459 1.00 97.69 163 TYR A CA 1
ATOM 1270 C C . TYR A 1 163 ? 2.117 2.656 -21.094 1.00 97.69 163 TYR A C 1
ATOM 1272 O O . TYR A 1 163 ? 1.785 3.428 -20.194 1.00 97.69 163 TYR A O 1
ATOM 1280 N N . ASP A 1 164 ? 1.240 1.919 -21.772 1.00 98.00 164 ASP A N 1
ATOM 1281 C CA . ASP A 1 164 ? -0.145 1.767 -21.336 1.00 98.00 164 ASP A CA 1
ATOM 1282 C C . ASP A 1 164 ? -0.186 1.074 -19.955 1.00 98.00 164 ASP A C 1
ATOM 1284 O O . ASP A 1 164 ? 0.568 0.117 -19.753 1.00 98.00 164 ASP A O 1
ATOM 1288 N N . PRO A 1 165 ? -1.046 1.488 -19.004 1.00 97.12 165 PRO A N 1
ATOM 1289 C CA . PRO A 1 165 ? -1.143 0.851 -17.685 1.00 97.12 165 PRO A CA 1
ATOM 1290 C C . PRO A 1 165 ? -1.465 -0.655 -17.702 1.00 97.12 165 PRO A C 1
ATOM 1292 O O . PRO A 1 165 ? -1.181 -1.362 -16.733 1.00 97.12 165 PRO A O 1
ATOM 1295 N N . MET A 1 166 ? -2.059 -1.180 -18.781 1.00 95.38 166 MET A N 1
ATOM 1296 C CA . MET A 1 166 ? -2.298 -2.619 -18.940 1.00 95.38 166 MET A CA 1
ATOM 1297 C C . MET A 1 166 ? -1.107 -3.361 -19.556 1.00 95.38 166 MET A C 1
ATOM 1299 O O . MET A 1 166 ? -1.077 -4.595 -19.495 1.00 95.38 166 MET A O 1
ATOM 1303 N N . SER A 1 167 ? -0.130 -2.644 -20.118 1.00 96.56 167 SER A N 1
ATOM 1304 C CA . SER A 1 167 ? 1.101 -3.232 -20.646 1.00 96.56 167 SER A CA 1
ATOM 1305 C C . SER A 1 167 ? 1.851 -3.977 -19.539 1.00 96.56 167 SER A C 1
ATOM 1307 O O . SER A 1 167 ? 1.994 -3.438 -18.444 1.00 96.56 167 SER A O 1
ATOM 1309 N N . PRO A 1 168 ? 2.404 -5.175 -19.800 1.00 92.50 168 PRO A N 1
ATOM 1310 C CA . PRO A 1 168 ? 3.244 -5.873 -18.825 1.00 92.50 168 PRO A CA 1
ATOM 1311 C C . PRO A 1 168 ? 4.551 -5.125 -18.509 1.00 92.50 168 PRO A C 1
ATOM 1313 O O . PRO A 1 168 ? 5.203 -5.448 -17.524 1.00 92.50 168 PRO A O 1
ATOM 1316 N N . LEU A 1 169 ? 4.925 -4.132 -19.326 1.00 94.75 169 LEU A N 1
ATOM 1317 C CA . LEU A 1 169 ? 6.053 -3.230 -19.063 1.00 94.75 169 LEU A CA 1
ATOM 1318 C C . LEU A 1 169 ? 5.738 -2.176 -17.989 1.00 94.75 169 LEU A C 1
ATOM 1320 O O . LEU A 1 169 ? 6.657 -1.564 -17.461 1.00 94.75 169 LEU A O 1
ATOM 1324 N N . CYS A 1 170 ? 4.454 -1.949 -17.695 1.00 96.44 170 CYS A N 1
ATOM 1325 C CA . CYS A 1 170 ? 3.996 -1.157 -16.560 1.00 96.44 170 CYS A CA 1
ATOM 1326 C C . CYS A 1 170 ? 3.575 -2.134 -15.459 1.00 96.44 170 CYS A C 1
ATOM 1328 O O . CYS A 1 170 ? 2.469 -2.690 -15.479 1.00 96.44 170 CYS A O 1
ATOM 1330 N N . ALA A 1 171 ? 4.491 -2.427 -14.542 1.00 96.75 171 ALA A N 1
ATOM 1331 C CA . ALA A 1 171 ? 4.312 -3.529 -13.621 1.00 96.75 171 ALA A CA 1
ATOM 1332 C C . ALA A 1 171 ? 3.171 -3.257 -12.626 1.00 96.75 171 ALA A C 1
ATOM 1334 O O . ALA A 1 171 ? 2.825 -2.120 -12.278 1.00 96.75 171 ALA A O 1
ATOM 1335 N N . ARG A 1 172 ? 2.553 -4.348 -12.171 1.00 96.31 172 ARG A N 1
ATOM 1336 C CA . ARG A 1 172 ? 1.515 -4.336 -11.142 1.00 96.31 172 ARG A CA 1
ATOM 1337 C C . ARG A 1 172 ? 1.715 -5.504 -10.193 1.00 96.31 172 ARG A C 1
ATOM 1339 O O . ARG A 1 172 ? 2.139 -6.580 -10.616 1.00 96.31 172 ARG A O 1
ATOM 1346 N N . VAL A 1 173 ? 1.367 -5.301 -8.933 1.00 97.12 173 VAL A N 1
ATOM 1347 C CA . VAL A 1 173 ? 1.392 -6.342 -7.906 1.00 97.12 173 VAL A CA 1
ATOM 1348 C C . VAL A 1 173 ? -0.000 -6.495 -7.315 1.00 97.12 173 VAL A C 1
ATOM 1350 O O . VAL A 1 173 ? -0.688 -5.511 -7.034 1.00 97.12 173 VAL A O 1
ATOM 1353 N N . LEU A 1 174 ? -0.416 -7.750 -7.154 1.00 97.56 174 LEU A N 1
ATOM 1354 C CA . LEU A 1 174 ? -1.636 -8.109 -6.453 1.00 97.56 174 LEU A CA 1
ATOM 1355 C C . LEU A 1 174 ? -1.244 -8.848 -5.176 1.00 97.56 174 LEU A C 1
ATOM 1357 O O . LEU A 1 174 ? -0.557 -9.866 -5.243 1.00 97.56 174 LEU A O 1
ATOM 1361 N N . LEU A 1 175 ? -1.667 -8.330 -4.026 1.00 97.31 175 LEU A N 1
ATOM 1362 C CA . LEU A 1 175 ? -1.426 -8.953 -2.726 1.00 97.31 175 LEU A CA 1
ATOM 1363 C C . LEU A 1 175 ? -2.744 -9.493 -2.191 1.00 97.31 175 LEU A C 1
ATOM 1365 O O . LEU A 1 175 ? -3.641 -8.722 -1.861 1.00 97.31 175 LEU A O 1
ATOM 1369 N N . THR A 1 176 ? -2.869 -10.810 -2.093 1.00 97.31 176 THR A N 1
ATOM 1370 C CA . THR A 1 176 ? -4.058 -11.462 -1.539 1.00 97.31 176 THR A CA 1
ATOM 1371 C C . THR A 1 176 ? -3.724 -12.039 -0.176 1.00 97.31 176 THR A C 1
ATOM 1373 O O . THR A 1 176 ? -2.717 -12.723 -0.014 1.00 97.31 176 THR A O 1
ATOM 1376 N N . GLY A 1 177 ? -4.572 -11.785 0.814 1.00 97.06 177 GLY A N 1
ATOM 1377 C CA . GLY A 1 177 ? -4.313 -12.253 2.167 1.00 97.06 177 GLY A CA 1
ATOM 1378 C C . GLY A 1 177 ? -5.420 -11.880 3.131 1.00 97.06 177 GLY A C 1
ATOM 1379 O O . GLY A 1 177 ? -6.579 -11.725 2.744 1.00 97.06 177 GLY A O 1
ATOM 1380 N N . LYS A 1 178 ? -5.050 -11.761 4.405 1.00 97.62 178 LYS A N 1
ATOM 1381 C CA . LYS A 1 178 ? -5.947 -11.295 5.459 1.00 97.62 178 LYS A CA 1
ATOM 1382 C C . LYS A 1 178 ? -5.411 -10.019 6.067 1.00 97.62 178 LYS A C 1
ATOM 1384 O O . LYS A 1 178 ? -4.240 -9.982 6.444 1.00 97.62 178 LYS A O 1
ATOM 1389 N N . ILE A 1 179 ? -6.279 -9.026 6.198 1.00 95.44 179 ILE A N 1
ATOM 1390 C CA . ILE A 1 179 ? -5.992 -7.844 6.994 1.00 95.44 179 ILE A CA 1
ATOM 1391 C C . ILE A 1 179 ? -6.230 -8.165 8.472 1.00 95.44 179 ILE A C 1
ATOM 1393 O O . ILE A 1 179 ? -7.270 -8.706 8.846 1.00 95.44 179 ILE A O 1
ATOM 1397 N N . VAL A 1 180 ? -5.258 -7.822 9.313 1.00 95.25 180 VAL A N 1
ATOM 1398 C CA . VAL A 1 180 ? -5.358 -7.930 10.771 1.00 95.25 180 VAL A CA 1
ATOM 1399 C C . VAL A 1 180 ? -5.056 -6.598 11.428 1.00 95.25 180 VAL A C 1
ATOM 1401 O O . VAL A 1 180 ? -4.206 -5.853 10.942 1.00 95.25 180 VAL A O 1
ATOM 1404 N N . LYS A 1 181 ? -5.739 -6.325 12.540 1.00 94.38 181 LYS A N 1
ATOM 1405 C CA . LYS A 1 181 ? -5.434 -5.192 13.416 1.00 94.38 181 LYS A CA 1
ATOM 1406 C C . LYS A 1 181 ? -4.050 -5.390 14.038 1.00 94.38 181 LYS A C 1
ATOM 1408 O O . LYS A 1 181 ? -3.712 -6.499 14.451 1.00 94.38 181 LYS A O 1
ATOM 1413 N N . VAL A 1 182 ? -3.265 -4.324 14.077 1.00 95.25 182 VAL A N 1
ATOM 1414 C CA . VAL A 1 182 ? -2.001 -4.250 14.804 1.00 95.25 182 VAL A CA 1
ATOM 1415 C C . VAL A 1 182 ? -2.325 -4.128 16.291 1.00 95.25 182 VAL A C 1
ATOM 1417 O O . VAL A 1 182 ? -3.270 -3.444 16.689 1.00 95.25 182 VAL A O 1
ATOM 1420 N N . GLU A 1 183 ? -1.574 -4.861 17.108 1.00 94.94 183 GLU A N 1
ATOM 1421 C CA . GLU A 1 183 ? -1.789 -4.916 18.552 1.00 94.94 183 GLU A CA 1
ATOM 1422 C C . GLU A 1 183 ? -1.488 -3.555 19.190 1.00 94.94 183 GLU A C 1
ATOM 1424 O O . GLU A 1 183 ? -0.478 -2.923 18.864 1.00 94.94 183 GLU A O 1
ATOM 1429 N N . LYS A 1 184 ? -2.348 -3.115 20.114 1.00 92.19 184 LYS A N 1
ATOM 1430 C CA . LYS A 1 184 ? -2.178 -1.828 20.802 1.00 92.19 184 LYS A CA 1
ATOM 1431 C C . LYS A 1 184 ? -0.981 -1.862 21.742 1.00 92.19 184 LYS A C 1
ATOM 1433 O O . LYS A 1 184 ? -0.677 -2.898 22.328 1.00 92.19 184 LYS A O 1
ATOM 1438 N N . ASP A 1 185 ? -0.337 -0.711 21.903 1.00 93.38 185 ASP A N 1
ATOM 1439 C CA . ASP A 1 185 ? 0.818 -0.508 22.779 1.00 93.38 185 ASP A CA 1
ATOM 1440 C C . ASP A 1 185 ? 2.010 -1.433 22.434 1.00 93.38 185 ASP A C 1
ATOM 1442 O O . ASP A 1 185 ? 2.894 -1.673 23.260 1.00 93.38 185 ASP A O 1
ATOM 1446 N N . SER A 1 186 ? 2.050 -1.955 21.200 1.00 96.06 186 SER A N 1
A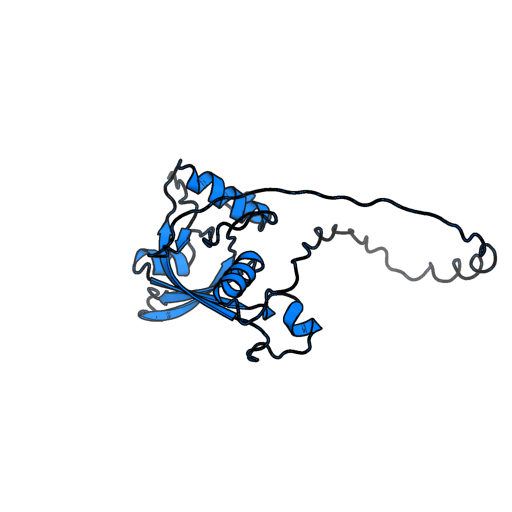TOM 1447 C CA . SER A 1 186 ? 3.123 -2.814 20.694 1.00 96.06 186 SER A CA 1
ATOM 1448 C C . SER A 1 186 ? 4.212 -2.008 19.977 1.00 96.06 186 SER A C 1
ATOM 1450 O O . SER A 1 186 ? 3.972 -0.920 19.450 1.00 96.06 186 SER A O 1
ATOM 1452 N N . GLU A 1 187 ? 5.426 -2.562 19.887 1.00 96.06 187 GLU A N 1
ATOM 1453 C CA . GLU A 1 187 ? 6.499 -1.965 19.070 1.00 96.06 187 GLU A CA 1
ATOM 1454 C C . GLU A 1 187 ? 6.092 -1.852 17.589 1.00 96.06 187 GLU A C 1
ATOM 1456 O O . GLU A 1 187 ? 6.474 -0.905 16.898 1.00 96.06 187 GLU A O 1
ATOM 1461 N N . GLU A 1 188 ? 5.266 -2.791 17.115 1.00 96.44 188 GLU A N 1
ATOM 1462 C CA . GLU A 1 188 ? 4.724 -2.789 15.759 1.00 96.44 188 GLU A CA 1
ATOM 1463 C C . GLU A 1 188 ? 3.785 -1.603 15.515 1.00 96.44 188 GLU A C 1
ATOM 1465 O O . GLU A 1 188 ? 3.863 -0.986 14.455 1.00 96.44 188 GLU A O 1
ATOM 1470 N N . GLU A 1 189 ? 2.953 -1.223 16.490 1.00 96.06 189 GLU A N 1
ATOM 1471 C CA . GLU A 1 189 ? 2.092 -0.039 16.379 1.00 96.06 189 GLU A CA 1
ATOM 1472 C C . GLU A 1 189 ? 2.928 1.232 16.184 1.00 96.06 189 GLU A C 1
ATOM 1474 O O . GLU A 1 189 ? 2.631 2.055 15.312 1.00 96.06 189 GLU A O 1
ATOM 1479 N N . GLY A 1 190 ? 4.011 1.375 16.955 1.00 96.00 190 GLY A N 1
ATOM 1480 C CA . GLY A 1 190 ? 4.943 2.494 16.821 1.00 96.00 190 GLY A CA 1
ATOM 1481 C C . GLY A 1 190 ? 5.571 2.559 15.426 1.00 96.00 190 GLY A C 1
ATOM 1482 O O . GLY A 1 190 ? 5.617 3.632 14.813 1.00 96.00 190 GLY A O 1
ATOM 1483 N N . PHE A 1 191 ? 5.996 1.409 14.890 1.00 96.94 191 PHE A N 1
ATOM 1484 C CA . PHE A 1 191 ? 6.517 1.321 13.526 1.00 96.94 191 PHE A CA 1
ATOM 1485 C C . PHE A 1 191 ? 5.446 1.651 12.480 1.00 96.94 191 PHE A C 1
ATOM 1487 O O . PHE A 1 191 ? 5.700 2.476 11.604 1.00 96.94 191 PHE A O 1
ATOM 1494 N N . ALA A 1 192 ? 4.251 1.063 12.581 1.00 96.62 192 ALA A N 1
ATOM 1495 C CA . ALA A 1 192 ? 3.147 1.264 11.646 1.00 96.62 192 ALA A CA 1
ATOM 1496 C C . ALA A 1 192 ? 2.714 2.736 11.586 1.00 96.62 192 ALA A C 1
ATOM 1498 O O . ALA A 1 192 ? 2.551 3.294 10.499 1.00 96.62 192 ALA A O 1
ATOM 1499 N N . ARG A 1 193 ? 2.603 3.400 12.744 1.00 95.44 193 ARG A N 1
ATOM 1500 C CA . ARG A 1 193 ? 2.325 4.842 12.824 1.00 95.44 193 ARG A CA 1
ATOM 1501 C C . ARG A 1 193 ? 3.398 5.656 12.126 1.00 95.44 193 ARG A C 1
ATOM 1503 O O . ARG A 1 193 ? 3.070 6.515 11.315 1.00 95.44 193 ARG A O 1
ATOM 1510 N N . ASN A 1 194 ? 4.672 5.386 12.407 1.00 96.00 194 ASN A N 1
ATOM 1511 C CA . ASN A 1 194 ? 5.766 6.088 11.742 1.00 96.00 194 ASN A CA 1
ATOM 1512 C C . ASN A 1 194 ? 5.757 5.838 10.224 1.00 96.00 194 ASN A C 1
ATOM 1514 O O . ASN A 1 194 ? 5.878 6.781 9.444 1.00 96.00 194 ASN A O 1
ATOM 1518 N N . ALA A 1 195 ? 5.560 4.592 9.793 1.00 96.75 195 ALA A N 1
ATOM 1519 C CA . ALA A 1 195 ? 5.485 4.211 8.388 1.00 96.75 195 ALA A CA 1
ATOM 1520 C C . ALA A 1 195 ? 4.376 4.978 7.655 1.00 96.75 195 ALA A C 1
ATOM 1522 O O . ALA A 1 195 ? 4.646 5.619 6.639 1.00 96.75 195 ALA A O 1
ATOM 1523 N N . VAL A 1 196 ? 3.149 4.966 8.179 1.00 96.75 196 VAL A N 1
ATOM 1524 C CA . VAL A 1 196 ? 2.004 5.619 7.532 1.00 96.75 196 VAL A CA 1
ATOM 1525 C C . VAL A 1 196 ? 2.110 7.139 7.634 1.00 96.75 196 VAL A C 1
ATOM 1527 O O . VAL A 1 196 ? 2.032 7.816 6.617 1.00 96.75 196 VAL A O 1
ATOM 1530 N N . PHE A 1 197 ? 2.354 7.699 8.818 1.00 96.06 197 PHE A N 1
ATOM 1531 C CA . PHE A 1 197 ? 2.324 9.152 9.028 1.00 96.06 197 PHE A CA 1
ATOM 1532 C C . PHE A 1 197 ? 3.545 9.893 8.473 1.00 96.06 197 PHE A C 1
ATOM 1534 O O . PHE A 1 197 ? 3.501 11.115 8.322 1.00 96.06 197 PHE A O 1
ATOM 1541 N N . SER A 1 198 ? 4.650 9.194 8.199 1.00 95.69 198 SER A N 1
ATOM 1542 C CA . SER A 1 198 ? 5.781 9.791 7.478 1.00 95.69 198 SER A CA 1
ATOM 1543 C C . SER A 1 198 ? 5.469 9.986 5.993 1.00 95.69 198 SER A C 1
ATOM 1545 O O . SER A 1 198 ? 5.905 10.981 5.420 1.00 95.69 198 SER A O 1
ATOM 1547 N N . ARG A 1 199 ? 4.675 9.088 5.394 1.00 95.56 199 ARG A N 1
ATOM 1548 C CA . ARG A 1 199 ? 4.231 9.177 3.993 1.00 95.56 199 ARG A CA 1
ATOM 1549 C C . ARG A 1 199 ? 2.948 9.981 3.808 1.00 95.56 199 ARG A C 1
ATOM 1551 O O . ARG A 1 199 ? 2.795 10.677 2.813 1.00 95.56 199 ARG A O 1
ATOM 1558 N N . HIS A 1 200 ? 2.059 9.925 4.795 1.00 96.56 200 HIS A N 1
ATOM 1559 C CA . HIS A 1 200 ? 0.739 10.554 4.798 1.00 96.56 200 HIS A CA 1
ATOM 1560 C C . HIS A 1 200 ? 0.628 11.528 5.978 1.00 96.56 200 HIS A C 1
ATOM 1562 O O . HIS A 1 200 ? -0.041 11.227 6.968 1.00 96.56 200 HIS A O 1
ATOM 1568 N N . PRO A 1 201 ? 1.308 12.689 5.930 1.00 95.56 201 PRO A N 1
ATOM 1569 C CA . PRO A 1 201 ? 1.430 13.582 7.084 1.00 95.56 201 PRO A CA 1
ATOM 1570 C C . PRO A 1 201 ? 0.091 14.136 7.580 1.00 95.56 201 PRO A C 1
ATOM 1572 O O . PRO A 1 201 ? -0.041 14.379 8.775 1.00 95.56 201 PRO A O 1
ATOM 1575 N N . GLU A 1 202 ? -0.900 14.278 6.695 1.00 93.75 202 GLU A N 1
ATOM 1576 C CA . GLU A 1 202 ? -2.258 14.723 7.038 1.00 93.75 202 GLU A CA 1
ATOM 1577 C C . GLU A 1 202 ? -2.958 13.776 8.026 1.00 93.75 202 GLU A C 1
ATOM 1579 O O . GLU A 1 202 ? -3.753 14.218 8.850 1.00 93.75 202 GLU A O 1
ATOM 1584 N N . MET A 1 203 ? -2.620 12.481 8.010 1.00 94.50 203 MET A N 1
ATOM 1585 C CA . MET A 1 203 ? -3.255 11.488 8.884 1.00 94.50 203 MET A CA 1
ATOM 1586 C C . MET A 1 203 ? -2.943 11.684 10.366 1.00 94.50 203 MET A C 1
ATOM 1588 O O . MET A 1 203 ? -3.662 11.154 11.206 1.00 94.50 203 MET A O 1
ATOM 1592 N N . LYS A 1 204 ? -1.901 12.456 10.705 1.00 92.44 204 LYS A N 1
ATOM 1593 C CA . LYS A 1 204 ? -1.595 12.819 12.099 1.00 92.44 204 LYS A CA 1
ATOM 1594 C C . LYS A 1 204 ? -2.700 13.661 12.733 1.00 92.44 204 LYS A C 1
ATOM 1596 O O . LYS A 1 204 ? -2.859 13.619 13.949 1.00 92.44 204 LYS A O 1
ATOM 1601 N N . ASP A 1 205 ? -3.424 14.411 11.905 1.00 91.88 205 ASP A N 1
ATOM 1602 C CA . ASP A 1 205 ? -4.456 15.356 12.323 1.00 91.88 205 ASP A CA 1
ATOM 1603 C C . ASP A 1 205 ? -5.875 14.800 12.112 1.00 91.88 205 ASP A C 1
ATOM 1605 O O . ASP A 1 205 ? -6.863 15.489 12.378 1.00 91.88 205 ASP A O 1
ATOM 1609 N N . TRP A 1 206 ? -6.006 13.564 11.614 1.00 89.00 206 TRP A N 1
ATOM 1610 C CA . TRP A 1 206 ? -7.308 12.929 11.434 1.00 89.00 206 TRP A CA 1
ATOM 1611 C C . TRP A 1 206 ? -7.977 12.652 12.788 1.00 89.00 206 TRP A C 1
ATOM 1613 O O . TRP A 1 206 ? -7.299 12.337 13.767 1.00 89.00 206 TRP A O 1
ATOM 1623 N N . PRO A 1 207 ? -9.313 12.791 12.870 1.00 76.69 207 PRO A N 1
ATOM 1624 C CA . PRO A 1 207 ? -10.030 12.587 14.114 1.00 76.69 207 PRO A CA 1
ATOM 1625 C C . PRO A 1 207 ? -10.007 11.116 14.520 1.00 76.69 207 PRO A C 1
ATOM 1627 O O . PRO A 1 207 ? -10.382 10.241 13.736 1.00 76.69 207 PRO A O 1
ATOM 1630 N N . ALA A 1 208 ? -9.628 10.917 15.778 1.00 60.41 208 ALA A N 1
ATOM 1631 C CA . ALA A 1 208 ? -9.588 9.647 16.473 1.00 60.41 208 ALA A CA 1
ATOM 1632 C C . ALA A 1 208 ? -10.941 9.199 17.053 1.00 60.41 208 ALA A C 1
ATOM 1634 O O . ALA A 1 208 ? -11.540 10.007 17.801 1.00 60.41 208 ALA A O 1
#